Protein AF-A0A971R1K5-F1 (afdb_monomer_lite)

Foldseek 3Di:
DVPPKDKDKDKDADQFKDWAQDDKDWDPCPPCVPAQQKKKKAAQFPWWLVCLLVVHGSVVVQVVQVQWDDQDNGIMGIDGLQDARDDDDVNGHKIKGFDDQKMKIAHLVVLKMKIKGFLDGDDADPQPLCRQQFWIWIDTPSITITTGHQPDPVVQCVGPSRNPSDDPDVVSRIDIDGRGDMDMGIIMMDMDGHNDPSRVVVVNVVVSVVSNVVPDDD

Secondary structure (DSSP, 8-state):
--SSPEEEEEEEE-SS-EEESEEEEE---TTTTT-TT-EEEEEPPS-BHHHHHHTS-HHHHHHTTT-EEEETTEEEEEEESSS-PSSEETTEEEEEEE--SEEEEEETTTTEEEEEEESS-PPPPSSHHHHHTSSEEEEETTEEEEEEE---HHHHTTSTTTTTSS-S-GGGGSEEE-TT-EEEEEEEEEEEE-SSHHHHHHHHHHHHHHHHHH----

Radius of gyration: 17.7 Å; chains: 1; bounding box: 41×43×48 Å

Sequence (218 aa):
FTNGDIVSRNIFEFGTYADLMKLQVMATRPLTDIAEDTVHTLPVFRRLLWADQLNITPLEYWLERNAIMYTGNKPYIVFPAVDSMRPLWWGATYIFASQESWRANYSPSLKTGIAEINMWVPPITANYQEWMGGPTWVYESREFRDGLFEWMPGEIDAFESTKGAISSKWEDYVAHFVAGDVYVFSKVYSVYNADSIADSIEFVELKKAEIHSLVFGE

Structure (mmCIF, N/CA/C/O backbone):
data_AF-A0A971R1K5-F1
#
_entry.id   AF-A0A971R1K5-F1
#
loop_
_atom_site.group_PDB
_atom_site.id
_atom_site.type_symbol
_atom_site.label_atom_id
_atom_site.label_alt_id
_atom_site.label_comp_id
_atom_site.label_asym_id
_atom_site.label_entity_id
_atom_site.label_seq_id
_atom_site.pdbx_PDB_ins_code
_atom_site.Cartn_x
_atom_site.Cartn_y
_atom_site.Cartn_z
_atom_site.occupancy
_atom_site.B_iso_or_equiv
_atom_site.auth_seq_id
_atom_site.auth_comp_id
_atom_site.auth_asym_id
_atom_site.auth_atom_id
_atom_site.pdbx_PDB_model_num
ATOM 1 N N . PHE A 1 1 ? -8.322 -22.344 2.878 1.00 54.16 1 PHE A N 1
ATOM 2 C CA . PHE A 1 1 ? -8.790 -21.872 4.193 1.00 54.16 1 PHE A CA 1
ATOM 3 C C . PHE A 1 1 ? -10.273 -22.198 4.338 1.00 54.16 1 PHE A C 1
ATOM 5 O O . PHE A 1 1 ? -10.996 -22.068 3.361 1.00 54.16 1 PHE A O 1
ATOM 12 N N . THR A 1 2 ? -10.729 -22.681 5.498 1.00 59.75 2 THR A N 1
ATOM 13 C CA . THR A 1 2 ? -12.155 -22.992 5.775 1.00 59.75 2 THR A CA 1
ATOM 14 C C . THR A 1 2 ? -12.857 -21.887 6.575 1.00 59.75 2 THR A C 1
ATOM 16 O O . THR A 1 2 ? -13.957 -22.088 7.074 1.00 59.75 2 THR A O 1
ATOM 19 N N . ASN A 1 3 ? -12.208 -20.732 6.731 1.00 74.62 3 ASN A N 1
ATOM 20 C CA . ASN A 1 3 ? -12.599 -19.627 7.611 1.00 74.62 3 ASN A CA 1
ATOM 21 C C . ASN A 1 3 ? -13.230 -18.433 6.857 1.00 74.62 3 ASN A C 1
ATOM 23 O O . ASN A 1 3 ? -13.446 -17.391 7.462 1.00 74.62 3 ASN A O 1
ATOM 27 N N . GLY A 1 4 ? -13.508 -18.575 5.555 1.00 83.50 4 GLY A N 1
ATOM 28 C CA . GLY A 1 4 ? -14.051 -17.500 4.716 1.00 83.50 4 GLY A CA 1
ATOM 29 C C . GLY A 1 4 ? -13.005 -16.595 4.054 1.00 83.50 4 GLY A C 1
ATOM 30 O O . GLY A 1 4 ? -13.390 -15.734 3.267 1.00 83.50 4 GLY A O 1
ATOM 31 N N . ASP A 1 5 ? -11.708 -16.809 4.306 1.00 92.00 5 ASP A N 1
ATOM 32 C CA . ASP A 1 5 ? -10.632 -16.085 3.622 1.00 92.00 5 ASP A CA 1
ATOM 33 C C . ASP A 1 5 ? -10.574 -16.453 2.128 1.00 92.00 5 ASP A C 1
ATOM 35 O O . ASP A 1 5 ? -10.663 -17.625 1.741 1.00 92.00 5 ASP A O 1
ATOM 39 N N . ILE A 1 6 ? -10.375 -15.443 1.281 1.00 92.81 6 ILE A N 1
ATOM 40 C CA . ILE A 1 6 ? -10.266 -15.585 -0.173 1.00 92.81 6 ILE A CA 1
ATOM 41 C C . ILE A 1 6 ? -8.790 -15.527 -0.553 1.00 92.81 6 ILE A C 1
ATOM 43 O O . ILE A 1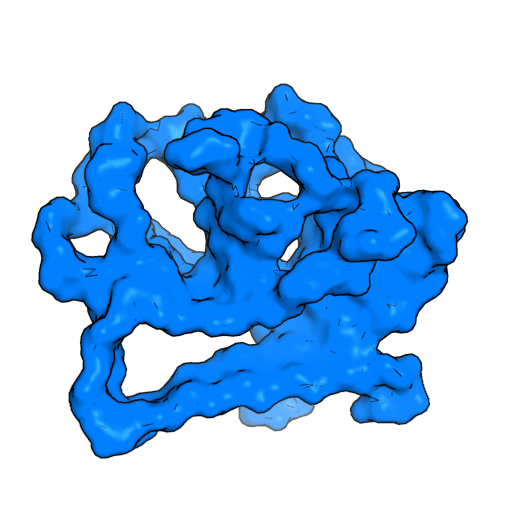 6 ? -8.124 -14.517 -0.346 1.00 92.81 6 ILE A O 1
ATOM 47 N N . VAL A 1 7 ? -8.279 -16.594 -1.163 1.00 92.31 7 VAL A N 1
ATOM 48 C CA . VAL A 1 7 ? -6.918 -16.612 -1.713 1.00 92.31 7 VAL A CA 1
ATOM 49 C C . VAL A 1 7 ? -6.982 -16.236 -3.182 1.00 92.31 7 VAL A C 1
ATOM 51 O O . VAL A 1 7 ? -7.630 -16.920 -3.972 1.00 92.31 7 VAL A O 1
ATOM 54 N N . SER A 1 8 ? -6.292 -15.165 -3.546 1.00 92.56 8 SER A N 1
ATOM 55 C CA . SER A 1 8 ? -6.143 -14.724 -4.925 1.00 92.56 8 SER A CA 1
ATOM 56 C C . SER A 1 8 ? -4.723 -14.988 -5.398 1.00 92.56 8 SER A C 1
ATOM 58 O O . SER A 1 8 ? -3.752 -14.584 -4.753 1.00 92.56 8 SER A O 1
ATOM 60 N N . ARG A 1 9 ? -4.613 -15.669 -6.539 1.00 94.12 9 ARG A N 1
ATOM 61 C CA . ARG A 1 9 ? -3.355 -15.903 -7.243 1.00 94.12 9 ARG A CA 1
ATOM 62 C C . ARG A 1 9 ? -3.541 -15.492 -8.697 1.00 94.12 9 ARG A C 1
ATOM 64 O O . ARG A 1 9 ? -4.145 -16.226 -9.473 1.00 94.12 9 ARG A O 1
ATOM 71 N N . ASN A 1 10 ? -3.031 -14.318 -9.046 1.00 93.62 10 ASN A N 1
ATOM 72 C CA . ASN A 1 10 ? -3.043 -13.810 -10.415 1.00 93.62 10 ASN A CA 1
ATOM 73 C C . ASN A 1 10 ? -1.702 -14.144 -11.056 1.00 93.62 10 ASN A C 1
ATOM 75 O O . ASN A 1 10 ? -0.661 -13.781 -10.511 1.00 93.62 10 ASN A O 1
ATOM 79 N N . ILE A 1 11 ? -1.734 -14.854 -12.180 1.00 95.62 11 ILE A N 1
ATOM 80 C CA . ILE A 1 11 ? -0.545 -15.334 -12.883 1.00 95.62 11 ILE A CA 1
ATOM 81 C C . ILE A 1 11 ? -0.523 -14.667 -14.252 1.00 95.62 11 ILE A C 1
ATOM 83 O O . ILE A 1 11 ? -1.478 -14.788 -15.018 1.00 95.62 11 ILE A O 1
ATOM 87 N N . PHE A 1 12 ? 0.563 -13.963 -14.537 1.00 95.31 12 PHE A N 1
ATOM 88 C CA . PHE A 1 12 ? 0.842 -13.364 -15.833 1.00 95.31 12 PHE A CA 1
ATOM 89 C C . PHE A 1 12 ? 1.960 -14.168 -16.485 1.00 95.31 12 PHE A C 1
ATOM 91 O O . PHE A 1 12 ? 3.079 -14.171 -15.980 1.00 95.31 12 PHE A O 1
ATOM 98 N N . GLU A 1 13 ? 1.640 -14.869 -17.571 1.00 96.94 13 GLU A N 1
ATOM 99 C CA . GLU A 1 13 ? 2.589 -15.680 -18.336 1.00 96.94 13 GLU A CA 1
ATOM 100 C C . GLU A 1 13 ? 2.899 -14.988 -19.664 1.00 96.94 13 GLU A C 1
ATOM 102 O O . GLU A 1 13 ? 1.991 -14.636 -20.425 1.00 96.94 13 GLU A O 1
ATOM 107 N N . PHE A 1 14 ? 4.183 -14.800 -19.953 1.00 96.94 14 PHE A N 1
ATOM 108 C CA . PHE A 1 14 ? 4.634 -14.106 -21.153 1.00 96.94 14 PHE A CA 1
ATOM 109 C C . PHE A 1 14 ? 5.023 -15.123 -22.226 1.00 96.94 14 PHE A C 1
ATOM 111 O O . PHE A 1 14 ? 6.024 -15.825 -22.120 1.00 96.94 14 PHE A O 1
ATOM 118 N N . GLY A 1 15 ? 4.211 -15.224 -23.283 1.00 96.12 15 GLY A N 1
ATOM 119 C CA . GLY A 1 15 ? 4.470 -16.137 -24.407 1.00 96.12 15 GLY A CA 1
ATOM 120 C C . GLY A 1 15 ? 5.501 -15.614 -25.415 1.00 96.12 15 GLY A C 1
ATOM 121 O O . GLY A 1 15 ? 6.035 -16.380 -26.215 1.00 96.12 15 GLY A O 1
ATOM 122 N N . THR A 1 16 ? 5.782 -14.312 -25.385 1.00 95.25 16 THR A N 1
ATOM 123 C CA . THR A 1 16 ? 6.735 -13.613 -26.257 1.00 95.25 16 THR A CA 1
ATOM 124 C C . THR A 1 16 ? 7.385 -12.461 -25.496 1.00 95.25 16 THR A C 1
ATOM 126 O O . THR A 1 16 ? 7.017 -12.183 -24.359 1.00 95.25 16 THR A O 1
ATOM 129 N N . TYR A 1 17 ? 8.311 -11.759 -26.152 1.00 95.56 17 TYR A N 1
ATOM 130 C CA . TYR A 1 17 ? 8.854 -10.503 -25.646 1.00 95.56 17 TYR A CA 1
ATOM 131 C C . TYR A 1 17 ? 7.750 -9.460 -25.410 1.00 95.56 17 TYR A C 1
ATOM 133 O O . TYR A 1 17 ? 6.889 -9.278 -26.280 1.00 95.56 17 TYR A O 1
ATOM 141 N N . ALA A 1 18 ? 7.794 -8.778 -24.267 1.00 93.31 18 ALA A N 1
ATOM 142 C CA . ALA A 1 18 ? 6.924 -7.657 -23.938 1.00 93.31 18 ALA A CA 1
ATOM 143 C C . ALA A 1 18 ? 7.652 -6.641 -23.049 1.00 93.31 18 ALA A C 1
ATOM 145 O O . ALA A 1 18 ? 8.242 -7.014 -22.039 1.00 93.31 18 ALA A O 1
ATOM 146 N N . ASP A 1 19 ? 7.516 -5.360 -23.392 1.00 91.94 19 ASP A N 1
ATOM 147 C CA . ASP A 1 19 ? 7.947 -4.243 -22.552 1.00 91.94 19 ASP A CA 1
ATOM 148 C C . ASP A 1 19 ? 6.724 -3.571 -21.944 1.00 91.94 19 ASP A C 1
ATOM 150 O O . ASP A 1 19 ? 5.824 -3.125 -22.666 1.00 91.94 19 ASP A O 1
ATOM 154 N N . LEU A 1 20 ? 6.676 -3.503 -20.615 1.00 90.50 20 LEU A N 1
ATOM 155 C CA . LEU A 1 20 ? 5.555 -2.922 -19.885 1.00 90.50 20 LEU A CA 1
ATOM 156 C C . LEU A 1 20 ? 6.023 -1.785 -18.979 1.00 90.50 20 LEU A C 1
ATOM 158 O O . LEU A 1 20 ? 6.889 -1.958 -18.129 1.00 90.50 20 LEU A O 1
ATOM 162 N N . MET A 1 21 ? 5.358 -0.634 -19.089 1.00 87.88 21 MET A N 1
ATOM 163 C CA . MET A 1 21 ? 5.507 0.464 -18.121 1.00 87.88 21 MET A CA 1
ATOM 164 C C . MET A 1 21 ? 4.790 0.169 -16.797 1.00 87.88 21 MET A C 1
ATOM 166 O O . MET A 1 21 ? 5.093 0.770 -15.766 1.00 87.88 21 MET A O 1
ATOM 170 N N . LYS A 1 22 ? 3.759 -0.685 -16.843 1.00 90.19 22 LYS A N 1
ATOM 171 C CA . LYS A 1 22 ? 2.924 -1.043 -15.696 1.00 90.19 22 LYS A CA 1
ATOM 172 C C . LYS A 1 22 ? 2.479 -2.494 -15.812 1.00 90.19 22 LYS A C 1
ATOM 174 O O . LYS A 1 22 ? 1.886 -2.880 -16.818 1.00 90.19 22 LYS A O 1
ATOM 179 N N . LEU A 1 23 ? 2.691 -3.255 -14.748 1.00 93.38 23 LEU A N 1
ATOM 180 C CA . LEU A 1 23 ? 2.076 -4.560 -14.538 1.00 93.38 23 LEU A CA 1
ATOM 181 C C . LEU A 1 23 ? 1.559 -4.581 -13.107 1.00 93.38 23 LEU A C 1
ATOM 183 O O . LEU A 1 23 ? 2.354 -4.666 -12.174 1.00 93.38 23 LEU A O 1
ATOM 187 N N . GLN A 1 24 ? 0.245 -4.434 -12.933 1.00 92.69 24 GLN A N 1
ATOM 188 C CA . GLN A 1 24 ? -0.346 -4.237 -11.614 1.00 92.69 24 GLN A CA 1
ATOM 189 C C . GLN A 1 24 ? -1.663 -4.988 -11.437 1.00 92.69 24 GLN A C 1
ATOM 191 O O . GLN A 1 24 ? -2.424 -5.163 -12.388 1.00 92.69 24 GLN A O 1
ATOM 196 N N . VAL A 1 25 ? -1.958 -5.353 -10.192 1.00 92.12 25 VAL A N 1
ATOM 197 C CA . VAL A 1 25 ? -3.277 -5.820 -9.746 1.00 92.12 25 VAL A CA 1
ATOM 198 C C . VAL A 1 25 ? -3.826 -4.886 -8.675 1.00 92.12 25 VAL A C 1
ATOM 200 O O . VAL A 1 25 ? -3.067 -4.220 -7.973 1.00 92.12 25 VAL A O 1
ATOM 203 N N . MET A 1 26 ? -5.147 -4.820 -8.543 1.00 90.12 26 MET A N 1
ATOM 204 C CA . MET A 1 26 ? -5.801 -4.013 -7.514 1.00 90.12 26 MET A CA 1
ATOM 205 C C . MET A 1 26 ? -7.150 -4.613 -7.126 1.00 90.12 26 MET A C 1
ATOM 207 O O . MET A 1 26 ? -7.818 -5.235 -7.954 1.00 90.12 26 MET A O 1
ATOM 211 N N . ALA A 1 27 ? -7.552 -4.393 -5.876 1.00 87.06 27 ALA A N 1
ATOM 212 C CA . ALA A 1 27 ? -8.938 -4.531 -5.455 1.00 87.06 27 ALA A CA 1
ATOM 213 C C . ALA A 1 27 ? -9.594 -3.148 -5.525 1.00 87.06 27 ALA A C 1
ATOM 215 O O . ALA A 1 27 ? -9.247 -2.238 -4.775 1.00 87.06 27 ALA A O 1
ATOM 216 N N . THR A 1 28 ? -10.513 -2.989 -6.470 1.00 84.19 28 THR A N 1
ATOM 217 C CA . THR A 1 28 ? -11.208 -1.726 -6.731 1.00 84.19 28 THR A CA 1
ATOM 218 C C . THR A 1 28 ? -12.292 -1.504 -5.687 1.00 84.19 28 THR A C 1
ATOM 220 O O . THR A 1 28 ? -13.114 -2.389 -5.458 1.00 84.19 28 THR A O 1
ATOM 223 N N . ARG A 1 29 ? -12.274 -0.325 -5.057 1.00 81.31 29 ARG A N 1
ATOM 224 C CA . ARG A 1 29 ? -13.266 0.160 -4.075 1.00 81.31 29 ARG A CA 1
ATOM 225 C C . ARG A 1 29 ? -13.843 -0.912 -3.136 1.00 81.31 29 ARG A C 1
ATOM 227 O O . ARG A 1 29 ? -15.061 -1.076 -3.095 1.00 81.31 29 ARG A O 1
ATOM 234 N N . PRO A 1 30 ? -13.011 -1.614 -2.338 1.00 82.19 30 PRO A N 1
ATOM 235 C CA . PRO A 1 30 ? -13.473 -2.739 -1.521 1.00 82.19 30 PRO A CA 1
ATOM 236 C C . PRO A 1 30 ? -14.677 -2.387 -0.631 1.00 82.19 30 PRO A C 1
ATOM 238 O O . PRO A 1 30 ? -15.554 -3.218 -0.416 1.00 82.19 30 PRO A O 1
ATOM 241 N N . LEU A 1 31 ? -14.725 -1.145 -0.131 1.00 90.12 31 LEU A N 1
ATOM 242 C CA . LEU A 1 31 ? -15.788 -0.670 0.759 1.00 90.12 31 LEU A CA 1
ATOM 243 C C . LEU A 1 31 ? -16.289 0.751 0.438 1.00 90.12 31 LEU A C 1
ATOM 245 O O . LEU A 1 31 ? -17.375 1.146 0.862 1.00 90.12 31 LEU A O 1
ATOM 249 N N . THR A 1 32 ? -15.527 1.520 -0.341 1.00 88.19 32 THR A N 1
ATOM 250 C CA . THR A 1 32 ? -15.775 2.953 -0.559 1.00 88.19 32 THR A CA 1
ATOM 251 C C . THR A 1 32 ? -17.010 3.260 -1.406 1.00 88.19 32 THR A C 1
ATOM 253 O O . THR A 1 32 ? -17.510 4.377 -1.325 1.00 88.19 32 THR A O 1
ATOM 256 N N . ASP A 1 33 ? -17.539 2.300 -2.174 1.00 87.56 33 ASP A N 1
ATOM 257 C CA . ASP A 1 33 ? -18.786 2.484 -2.938 1.00 87.56 33 ASP A CA 1
ATOM 258 C C . ASP A 1 33 ? -20.052 2.425 -2.059 1.00 87.56 33 ASP A C 1
ATOM 260 O O . ASP A 1 33 ? -21.114 2.880 -2.485 1.00 87.56 33 ASP A O 1
ATOM 264 N N . ILE A 1 34 ? -19.965 1.866 -0.845 1.00 90.44 34 ILE A N 1
ATOM 265 C CA . ILE A 1 34 ? -21.118 1.695 0.060 1.00 90.44 34 ILE A CA 1
ATOM 266 C C . ILE A 1 34 ? -20.960 2.415 1.404 1.00 90.44 34 ILE A C 1
ATOM 268 O O . ILE A 1 34 ? -21.945 2.570 2.124 1.00 90.44 34 ILE A O 1
ATOM 272 N N . ALA A 1 35 ? -19.745 2.846 1.748 1.00 93.31 35 ALA A N 1
ATOM 273 C CA . ALA A 1 35 ? -19.440 3.512 3.007 1.00 93.31 35 ALA A CA 1
ATOM 274 C C . ALA A 1 35 ? -18.406 4.627 2.804 1.00 93.31 35 ALA A C 1
ATOM 276 O O . ALA A 1 35 ? -17.204 4.378 2.685 1.00 93.31 35 ALA A O 1
ATOM 277 N N . GLU A 1 36 ? -18.873 5.876 2.791 1.00 92.44 36 GLU A N 1
ATOM 278 C CA . GLU A 1 36 ? -18.016 7.056 2.607 1.00 92.44 36 GLU A CA 1
ATOM 279 C C . GLU A 1 36 ? -17.087 7.317 3.802 1.00 92.44 36 GLU A C 1
ATOM 281 O O . GLU A 1 36 ? -16.047 7.949 3.648 1.00 92.44 36 GLU A O 1
ATOM 286 N N . ASP A 1 37 ? -17.410 6.787 4.985 1.00 94.88 37 ASP A N 1
ATOM 287 C CA . ASP A 1 37 ? -16.574 6.877 6.188 1.00 94.88 37 ASP A CA 1
ATOM 288 C C . ASP A 1 37 ? -15.417 5.862 6.208 1.00 94.88 37 ASP A C 1
ATOM 290 O O . ASP A 1 37 ? -14.710 5.741 7.212 1.00 94.88 37 ASP A O 1
ATOM 294 N N . THR A 1 38 ? -15.220 5.124 5.112 1.00 95.50 38 THR A N 1
ATOM 295 C CA . THR A 1 38 ? -14.135 4.152 4.982 1.00 95.50 38 THR A CA 1
ATOM 296 C C . THR A 1 38 ? -12.775 4.835 5.119 1.00 95.50 38 THR A C 1
ATOM 298 O O . THR A 1 38 ? -12.482 5.834 4.458 1.00 95.50 38 THR A O 1
ATOM 301 N N . VAL A 1 39 ? -11.901 4.235 5.922 1.00 95.38 39 VAL A N 1
ATOM 302 C CA . VAL A 1 39 ? -10.487 4.602 6.040 1.00 95.38 39 VAL A CA 1
ATOM 303 C C . VAL A 1 39 ? -9.595 3.504 5.472 1.00 95.38 39 VAL A C 1
ATOM 305 O O . VAL A 1 39 ? -9.903 2.315 5.593 1.00 95.38 39 VAL A O 1
ATOM 308 N N . HIS A 1 40 ? -8.469 3.902 4.882 1.00 95.25 40 HIS A N 1
ATOM 309 C CA . HIS A 1 40 ? -7.337 3.007 4.655 1.00 95.25 40 HIS A CA 1
ATOM 310 C C . HIS A 1 40 ? -6.580 2.840 5.968 1.00 95.25 40 HIS A C 1
ATOM 312 O O . HIS A 1 40 ? -6.254 3.834 6.618 1.00 95.25 40 HIS A O 1
ATOM 318 N N . THR A 1 41 ? -6.271 1.600 6.338 1.00 96.81 41 THR A N 1
ATOM 319 C CA . THR A 1 41 ? -5.359 1.273 7.439 1.00 96.81 41 THR A CA 1
ATOM 320 C C . THR A 1 41 ? -4.229 0.392 6.920 1.00 96.81 41 THR A C 1
ATOM 322 O O . THR A 1 41 ? -4.462 -0.543 6.156 1.00 96.81 41 THR A O 1
ATOM 325 N N . LEU A 1 42 ? -2.984 0.706 7.276 1.00 97.38 42 LEU A N 1
ATOM 326 C CA . LEU A 1 42 ? -1.812 -0.088 6.883 1.00 97.38 42 LEU A CA 1
ATOM 327 C C . LEU A 1 42 ? -0.599 0.207 7.784 1.00 97.38 42 LEU A C 1
ATOM 329 O O . LEU A 1 42 ? -0.566 1.242 8.457 1.00 97.38 42 LEU A O 1
ATOM 333 N N . PRO A 1 43 ? 0.419 -0.671 7.815 1.00 98.00 43 PRO A N 1
ATOM 334 C CA . PRO A 1 43 ? 1.687 -0.389 8.480 1.00 98.00 43 PRO A CA 1
ATOM 335 C C . PRO A 1 43 ? 2.371 0.852 7.905 1.00 98.00 43 PRO A C 1
ATOM 337 O O . PRO A 1 43 ? 2.218 1.165 6.727 1.00 98.00 43 PRO A O 1
ATOM 340 N N . VAL A 1 44 ? 3.188 1.529 8.715 1.00 97.88 44 VAL A N 1
ATOM 341 C CA . VAL A 1 44 ? 4.083 2.570 8.192 1.00 97.88 44 VAL A CA 1
ATOM 342 C C . VAL A 1 44 ? 5.027 1.955 7.161 1.00 97.88 44 VAL A C 1
ATOM 344 O O . VAL A 1 44 ? 5.663 0.935 7.429 1.00 97.88 44 VAL A O 1
ATOM 347 N N . PHE A 1 45 ? 5.117 2.586 5.990 1.00 97.62 45 PHE A N 1
ATOM 348 C CA . PHE A 1 45 ? 5.988 2.128 4.915 1.00 97.62 45 PHE A CA 1
ATOM 349 C C . PHE A 1 45 ? 7.443 2.056 5.361 1.00 97.62 45 PHE A C 1
ATOM 351 O O . PHE A 1 45 ? 7.959 2.978 5.995 1.00 97.62 45 PHE A O 1
ATOM 358 N N . ARG A 1 46 ? 8.128 0.993 4.953 1.00 97.00 46 ARG A N 1
ATOM 359 C CA . ARG A 1 46 ? 9.581 0.881 5.093 1.00 97.00 46 ARG A CA 1
ATOM 360 C C . ARG A 1 46 ? 10.311 1.862 4.167 1.00 97.00 46 ARG A C 1
ATOM 362 O O . ARG A 1 46 ? 11.390 2.320 4.525 1.00 97.00 46 ARG A O 1
ATOM 369 N N . ARG A 1 47 ? 9.728 2.212 3.012 1.00 95.50 47 ARG A N 1
ATOM 370 C CA . ARG A 1 47 ? 10.231 3.245 2.093 1.00 95.50 47 ARG A CA 1
ATOM 371 C C . ARG A 1 47 ? 9.091 3.944 1.353 1.00 95.50 47 ARG A C 1
ATOM 373 O O . ARG A 1 47 ? 8.139 3.296 0.923 1.00 95.50 47 ARG A O 1
ATOM 380 N N . LEU A 1 48 ? 9.189 5.262 1.198 1.00 94.38 48 LEU A N 1
ATOM 381 C CA . LEU A 1 48 ? 8.160 6.108 0.591 1.00 94.38 48 LEU A CA 1
ATOM 382 C C . LEU A 1 48 ? 8.830 7.186 -0.265 1.00 94.38 48 LEU A C 1
ATOM 384 O O . LEU A 1 48 ? 9.615 7.966 0.264 1.00 94.38 48 LEU A O 1
ATOM 388 N N . LEU A 1 49 ? 8.464 7.279 -1.547 1.00 91.44 49 LEU A N 1
ATOM 389 C CA . LEU A 1 49 ? 9.046 8.237 -2.499 1.00 91.44 49 LEU A CA 1
ATOM 390 C C . LEU A 1 49 ? 8.973 9.672 -1.974 1.00 91.44 49 LEU A C 1
ATOM 392 O O . LEU A 1 49 ? 9.971 10.381 -1.964 1.00 91.44 49 LEU A O 1
ATOM 396 N N . TRP A 1 50 ? 7.809 10.082 -1.473 1.00 90.44 50 TRP A N 1
ATOM 397 C CA . TRP A 1 50 ? 7.644 11.425 -0.929 1.00 90.44 50 TRP A CA 1
ATOM 398 C C . TRP A 1 50 ? 8.521 11.707 0.292 1.00 90.44 50 TRP A C 1
ATOM 400 O O . TRP A 1 50 ? 8.953 12.840 0.480 1.00 90.44 50 TRP A O 1
ATOM 410 N N . ALA A 1 51 ? 8.766 10.703 1.134 1.00 93.06 51 ALA A N 1
ATOM 411 C CA . ALA A 1 51 ? 9.647 10.858 2.284 1.00 93.06 51 ALA A CA 1
ATOM 412 C C . ALA A 1 51 ? 11.103 11.006 1.817 1.00 93.06 51 ALA A C 1
ATOM 414 O O . ALA A 1 51 ? 11.785 11.926 2.263 1.00 93.06 51 ALA A O 1
ATOM 415 N N . ASP A 1 52 ? 11.526 10.201 0.834 1.00 92.56 52 ASP A N 1
ATOM 416 C CA . ASP A 1 52 ? 12.842 10.317 0.194 1.00 92.56 52 ASP A CA 1
ATOM 417 C C . ASP A 1 52 ? 13.018 11.705 -0.470 1.00 92.56 52 ASP A C 1
ATOM 419 O O . ASP A 1 52 ? 14.032 12.370 -0.259 1.00 92.56 52 ASP A O 1
ATOM 423 N N . GLN A 1 53 ? 12.010 12.204 -1.198 1.00 90.94 53 GLN A N 1
ATOM 424 C CA . GLN A 1 53 ? 11.998 13.534 -1.842 1.00 90.94 53 GLN A CA 1
ATOM 425 C C . GLN A 1 53 ? 12.046 14.703 -0.849 1.00 90.94 53 GLN A C 1
ATOM 427 O O . GLN A 1 53 ? 12.586 15.766 -1.151 1.00 90.94 53 GLN A O 1
ATOM 432 N N . LEU A 1 54 ? 11.473 14.525 0.339 1.00 91.69 54 LEU A N 1
ATOM 433 C CA . LEU A 1 54 ? 11.506 15.523 1.409 1.00 91.69 54 LEU A CA 1
ATOM 434 C C . LEU A 1 54 ? 12.685 15.317 2.370 1.00 91.69 54 LEU A C 1
ATOM 436 O O . LEU A 1 54 ? 12.883 16.137 3.264 1.00 91.69 54 LEU A O 1
ATOM 440 N N . ASN A 1 55 ? 13.483 14.262 2.169 1.00 93.81 55 ASN A N 1
ATOM 441 C CA . ASN A 1 55 ? 14.597 13.862 3.026 1.00 93.81 55 ASN A CA 1
ATOM 442 C C . ASN A 1 55 ? 14.190 13.679 4.505 1.00 93.81 55 ASN A C 1
ATOM 444 O O . ASN A 1 55 ? 14.878 14.139 5.418 1.00 93.81 55 ASN A O 1
ATOM 448 N N . ILE A 1 56 ? 13.055 13.014 4.726 1.00 96.12 56 ILE A N 1
ATOM 449 C CA . ILE A 1 56 ? 12.500 12.655 6.041 1.00 96.12 56 ILE A CA 1
ATOM 450 C C . ILE A 1 56 ? 12.154 11.164 6.073 1.00 96.12 56 ILE A C 1
ATOM 452 O O . ILE A 1 56 ? 12.179 10.476 5.053 1.00 96.12 56 ILE A O 1
ATOM 456 N N . THR A 1 57 ? 11.799 10.634 7.238 1.00 97.38 57 THR A N 1
ATOM 457 C CA . THR A 1 57 ? 11.315 9.254 7.357 1.00 97.38 57 THR A CA 1
ATOM 458 C C . THR A 1 57 ? 9.849 9.122 6.917 1.00 97.38 57 THR A C 1
ATOM 460 O O . THR A 1 57 ? 9.066 10.070 7.043 1.00 97.38 57 THR A O 1
ATOM 463 N N . PRO A 1 58 ? 9.406 7.928 6.473 1.00 97.00 58 PRO A N 1
ATOM 464 C CA . PRO A 1 58 ? 7.988 7.678 6.211 1.00 97.00 58 PRO A CA 1
ATOM 465 C C . PRO A 1 58 ? 7.087 7.960 7.423 1.00 97.00 58 PRO A C 1
ATOM 467 O O . PRO A 1 58 ? 5.968 8.438 7.254 1.00 97.00 58 PRO A O 1
ATOM 470 N N . LEU A 1 59 ? 7.563 7.710 8.648 1.00 97.69 59 LEU A N 1
ATOM 471 C CA . LEU A 1 59 ? 6.810 8.028 9.863 1.00 97.69 59 LEU A CA 1
ATOM 472 C C . LEU A 1 59 ? 6.596 9.540 10.015 1.00 97.69 59 LEU A C 1
ATOM 474 O O . LEU A 1 59 ? 5.465 9.967 10.233 1.00 97.69 59 LEU A O 1
ATOM 478 N N . GLU A 1 60 ? 7.653 10.344 9.872 1.00 97.44 60 GLU A N 1
ATOM 479 C CA . GLU A 1 60 ? 7.565 11.812 9.933 1.00 97.44 60 GLU A CA 1
ATOM 480 C C . GLU A 1 60 ? 6.604 12.352 8.869 1.00 97.44 60 GLU A C 1
ATOM 482 O O . GLU A 1 60 ? 5.715 13.140 9.191 1.00 97.44 60 GLU A O 1
ATOM 487 N N . TYR A 1 61 ? 6.689 11.837 7.637 1.00 95.31 61 TYR A N 1
ATOM 488 C CA . TYR A 1 61 ? 5.792 12.219 6.545 1.00 95.31 61 TYR A CA 1
ATOM 489 C C . TYR A 1 61 ? 4.307 12.060 6.908 1.00 95.31 61 TYR A C 1
ATOM 491 O O . TYR A 1 61 ? 3.486 12.943 6.639 1.00 95.31 61 TYR A O 1
ATOM 499 N N . TRP A 1 62 ? 3.938 10.928 7.510 1.00 95.06 62 TRP A N 1
ATOM 500 C CA . TRP A 1 62 ? 2.547 10.647 7.872 1.00 95.06 62 TRP A CA 1
ATOM 501 C C . TRP A 1 62 ? 2.119 11.321 9.184 1.00 95.06 62 TRP A C 1
ATOM 503 O O . TRP A 1 62 ? 0.940 11.658 9.331 1.00 95.06 62 TRP A O 1
ATOM 513 N N . LEU A 1 63 ? 3.052 11.588 10.105 1.00 95.44 63 LEU A N 1
ATOM 514 C CA . LEU A 1 63 ? 2.799 12.389 11.309 1.00 95.44 63 LEU A CA 1
ATOM 515 C C . LEU A 1 63 ? 2.416 13.829 10.957 1.00 95.44 63 LEU A C 1
ATOM 517 O O . LEU A 1 63 ? 1.415 14.330 11.466 1.00 95.44 63 LEU A O 1
ATOM 521 N N . GLU A 1 64 ? 3.142 14.471 10.038 1.00 94.00 64 GLU A N 1
ATOM 522 C CA . GLU A 1 64 ? 2.831 15.831 9.560 1.00 94.00 64 GLU A CA 1
ATOM 523 C C . GLU A 1 64 ? 1.427 15.948 8.947 1.00 94.00 64 GLU A C 1
ATOM 525 O O . GLU A 1 64 ? 0.836 17.026 8.905 1.00 94.00 64 GLU A O 1
ATOM 530 N N . ARG A 1 65 ? 0.878 14.823 8.482 1.00 92.00 65 ARG A N 1
ATOM 531 C CA . ARG A 1 65 ? -0.448 14.718 7.862 1.00 92.00 65 ARG A CA 1
ATOM 532 C C . ARG A 1 65 ? -1.543 14.293 8.832 1.00 92.00 65 ARG A C 1
ATOM 534 O O . ARG A 1 65 ? -2.670 14.082 8.393 1.00 92.00 65 ARG A O 1
ATOM 541 N N . ASN A 1 66 ? -1.228 14.169 10.123 1.00 93.56 66 ASN A N 1
ATOM 542 C CA . ASN A 1 66 ? -2.150 13.694 11.153 1.00 93.56 66 ASN A CA 1
ATOM 543 C C . ASN A 1 66 ? -2.816 12.354 10.779 1.00 93.56 66 ASN A C 1
ATOM 545 O O . ASN A 1 66 ? -4.010 12.150 10.984 1.00 93.56 66 ASN A O 1
ATOM 549 N N . ALA A 1 67 ? -2.033 11.460 10.180 1.00 95.31 67 ALA A N 1
ATOM 550 C CA . ALA A 1 67 ? -2.505 10.202 9.612 1.00 95.31 67 ALA A CA 1
ATOM 551 C C . ALA A 1 67 ? -1.826 8.993 10.266 1.00 95.31 67 ALA A C 1
ATOM 553 O O . ALA A 1 67 ? -1.749 7.922 9.672 1.00 95.31 67 ALA A O 1
ATOM 554 N N . ILE A 1 68 ? -1.309 9.163 11.486 1.00 97.44 68 ILE A N 1
ATOM 555 C CA . ILE A 1 68 ? -0.755 8.081 12.297 1.00 97.44 68 ILE A CA 1
ATOM 556 C C . ILE A 1 68 ? -1.678 7.809 13.478 1.00 97.44 68 ILE A C 1
ATOM 558 O O . ILE A 1 68 ? -2.005 8.708 14.251 1.00 97.44 68 ILE A O 1
ATOM 562 N N . MET A 1 69 ? -2.038 6.541 13.646 1.00 97.81 69 MET A N 1
ATOM 563 C CA . MET A 1 69 ? -2.675 6.012 14.844 1.00 97.81 69 MET A CA 1
ATOM 564 C C . MET A 1 69 ? -1.745 4.986 15.488 1.00 97.81 69 MET A C 1
ATOM 566 O O . MET A 1 69 ? -1.176 4.134 14.808 1.00 97.81 69 MET A O 1
ATOM 570 N N . TYR A 1 70 ? -1.605 5.049 16.809 1.00 97.00 70 TYR A N 1
ATOM 571 C CA . TYR A 1 70 ? -0.869 4.043 17.568 1.00 97.00 70 TYR A CA 1
ATOM 572 C C . TYR A 1 70 ? -1.829 2.979 18.095 1.00 97.00 70 TYR A C 1
ATOM 574 O O . TYR A 1 70 ? -2.825 3.311 18.737 1.00 97.00 70 TYR A O 1
ATOM 582 N N . THR A 1 71 ? -1.504 1.704 17.876 1.00 93.94 71 THR A N 1
ATOM 583 C CA . THR A 1 71 ? -2.114 0.587 18.611 1.00 93.94 71 THR A CA 1
ATOM 584 C C . THR A 1 71 ? -1.026 -0.066 19.466 1.00 93.94 71 THR A C 1
ATOM 586 O O . THR A 1 71 ? -0.015 -0.582 18.976 1.00 93.94 71 THR A O 1
ATOM 589 N N . GLY A 1 72 ? -1.155 0.083 20.788 1.00 89.56 72 GLY A N 1
ATOM 590 C CA . GLY A 1 72 ? -0.038 -0.130 21.710 1.00 89.56 72 GLY A CA 1
ATOM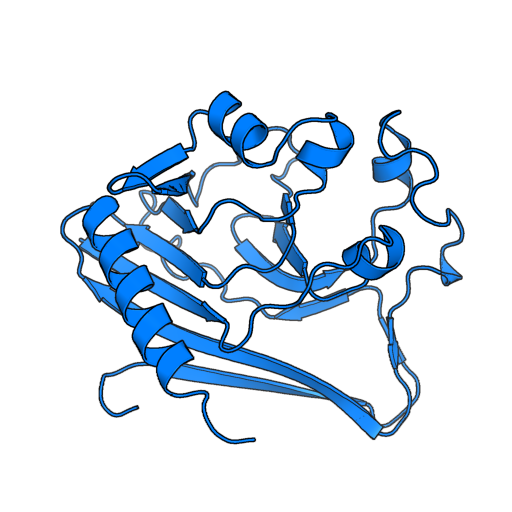 591 C C . GLY A 1 72 ? 1.133 0.811 21.394 1.00 89.56 72 GLY A C 1
ATOM 592 O O . GLY A 1 72 ? 0.954 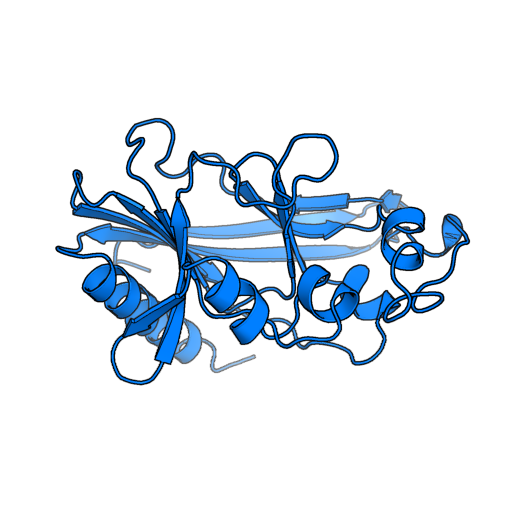2.021 21.306 1.00 89.56 72 GLY A O 1
ATOM 593 N N . ASN A 1 73 ? 2.328 0.250 21.182 1.00 90.88 73 ASN A N 1
ATOM 594 C CA . ASN A 1 73 ? 3.547 1.009 20.859 1.00 90.88 73 ASN A CA 1
ATOM 595 C C . ASN A 1 73 ? 3.895 1.011 19.358 1.00 90.88 73 ASN A C 1
ATOM 597 O O . ASN A 1 73 ? 5.006 1.395 18.991 1.00 90.88 73 ASN A O 1
ATOM 601 N N . LYS A 1 74 ? 2.994 0.545 18.484 1.00 97.06 74 LYS A N 1
ATOM 602 C CA . LYS A 1 74 ? 3.246 0.444 17.039 1.00 97.06 74 LYS A CA 1
ATOM 603 C C . LYS A 1 74 ? 2.442 1.501 16.267 1.00 97.06 74 LYS A C 1
ATOM 605 O O . LYS A 1 74 ? 1.235 1.591 16.494 1.00 97.06 74 LYS A O 1
ATOM 610 N N . PRO A 1 75 ? 3.076 2.284 15.372 1.00 98.19 75 PRO A N 1
ATOM 611 C CA . PRO A 1 75 ? 2.375 3.240 14.524 1.00 98.19 75 PRO A CA 1
ATOM 612 C C . PRO A 1 75 ? 1.779 2.559 13.286 1.00 98.19 75 PRO A C 1
ATOM 614 O O . PRO A 1 75 ? 2.420 1.715 12.656 1.00 98.19 75 PRO A O 1
ATOM 617 N N . TYR A 1 76 ? 0.583 2.992 12.903 1.00 98.56 76 TYR A N 1
ATOM 618 C CA . TYR A 1 76 ? -0.100 2.605 11.673 1.00 98.56 76 TYR A CA 1
ATOM 619 C C . TYR A 1 76 ? -0.585 3.850 10.950 1.00 98.56 76 TYR A C 1
ATOM 621 O O . TYR A 1 76 ? -0.998 4.826 11.577 1.00 98.56 76 TYR A O 1
ATOM 629 N N . ILE A 1 77 ? -0.538 3.801 9.626 1.00 97.69 77 ILE A N 1
ATOM 630 C CA . ILE A 1 77 ? -1.095 4.836 8.771 1.00 97.69 77 ILE A CA 1
ATOM 631 C C . ILE A 1 77 ? -2.611 4.639 8.723 1.00 97.69 77 ILE A C 1
ATOM 633 O O . ILE A 1 77 ? -3.087 3.541 8.428 1.00 97.69 77 ILE A O 1
ATOM 637 N N . VAL A 1 78 ? -3.356 5.706 9.006 1.00 96.69 78 VAL A N 1
ATOM 638 C CA . VAL A 1 78 ? -4.818 5.762 8.935 1.00 96.69 78 VAL A CA 1
ATOM 639 C C . VAL A 1 78 ? -5.224 7.060 8.249 1.00 96.69 78 VAL A C 1
ATOM 641 O O . VAL A 1 78 ? -4.952 8.144 8.762 1.00 96.69 78 VAL A O 1
ATOM 644 N N . PHE A 1 79 ? -5.882 6.965 7.096 1.00 93.94 79 PHE A N 1
ATOM 645 C CA . PHE A 1 79 ? -6.392 8.135 6.375 1.00 93.94 79 PHE A CA 1
ATOM 646 C C . PHE A 1 79 ? -7.697 7.817 5.633 1.00 93.94 79 PHE A C 1
ATOM 648 O O . PHE A 1 79 ? -7.954 6.649 5.332 1.00 93.94 79 PHE A O 1
ATOM 655 N N . PRO A 1 80 ? -8.539 8.823 5.333 1.00 92.19 80 PRO A N 1
ATOM 656 C CA . PRO A 1 80 ? -9.796 8.598 4.624 1.00 92.19 80 PRO A CA 1
ATOM 657 C C . PRO A 1 80 ? -9.577 7.969 3.245 1.00 92.19 80 PRO A C 1
ATOM 659 O O . PRO A 1 80 ? -8.698 8.386 2.494 1.00 92.19 80 PRO A O 1
ATOM 662 N N . ALA A 1 81 ? -10.405 6.990 2.885 1.00 90.19 81 ALA A N 1
ATOM 663 C CA . ALA A 1 81 ? -10.312 6.309 1.596 1.00 90.19 81 ALA A CA 1
ATOM 664 C C . ALA A 1 81 ? -11.006 7.065 0.454 1.00 90.19 81 ALA A C 1
ATOM 666 O O . ALA A 1 81 ? -10.715 6.823 -0.716 1.00 90.19 81 ALA A O 1
ATOM 667 N N . VAL A 1 82 ? -11.911 7.993 0.775 1.00 86.06 82 VAL A N 1
ATOM 668 C CA . VAL A 1 82 ? -12.646 8.798 -0.214 1.00 86.06 82 VAL A CA 1
ATOM 669 C C . VAL A 1 82 ? -12.036 10.182 -0.451 1.00 86.06 82 VAL A C 1
ATOM 671 O O . VAL A 1 82 ? -12.221 10.753 -1.533 1.00 86.06 82 VAL A O 1
ATOM 674 N N . ASP A 1 83 ? -11.255 10.690 0.504 1.00 81.88 83 ASP A N 1
ATOM 675 C CA . ASP A 1 83 ? -10.612 11.997 0.400 1.00 81.88 83 ASP A CA 1
ATOM 676 C C . ASP A 1 83 ? -9.180 11.893 -0.108 1.00 81.88 83 ASP A C 1
ATOM 678 O O . ASP A 1 83 ? -8.443 10.939 0.143 1.00 81.88 83 ASP A O 1
ATOM 682 N N . SER A 1 84 ? -8.772 12.917 -0.851 1.00 76.00 84 SER A N 1
ATOM 683 C CA . SER A 1 84 ? -7.412 13.000 -1.360 1.00 76.00 84 SER A CA 1
ATOM 684 C C . SER A 1 84 ? -6.472 13.559 -0.290 1.00 76.00 84 SER A C 1
ATOM 686 O O . SER A 1 84 ? -6.575 14.726 0.093 1.00 76.00 84 SER A O 1
ATOM 688 N N . MET A 1 85 ? -5.510 12.748 0.150 1.00 77.50 85 MET A N 1
ATOM 689 C CA . MET A 1 85 ? -4.371 13.215 0.938 1.00 77.50 85 MET A CA 1
ATOM 690 C C . MET A 1 85 ? -3.447 14.086 0.080 1.00 77.50 85 MET A C 1
ATOM 692 O O . MET A 1 85 ? -3.110 13.740 -1.052 1.00 77.50 85 MET A O 1
ATOM 696 N N . ARG A 1 86 ? -3.031 15.237 0.608 1.00 75.38 86 ARG A N 1
ATOM 697 C CA . ARG A 1 86 ? -2.082 16.132 -0.069 1.00 75.38 86 ARG A CA 1
ATOM 698 C C . ARG A 1 86 ? -0.624 15.704 0.189 1.00 75.38 86 ARG A C 1
ATOM 700 O O . ARG A 1 86 ? -0.339 15.134 1.247 1.00 75.38 86 ARG A O 1
ATOM 707 N N . PRO A 1 87 ? 0.327 16.059 -0.697 1.00 69.56 87 PRO A N 1
ATOM 708 C CA . PRO A 1 87 ? 0.159 16.783 -1.962 1.00 69.56 87 PRO A CA 1
ATOM 709 C C . PRO A 1 87 ? -0.536 15.943 -3.038 1.00 69.56 87 PRO A C 1
ATOM 711 O O . PRO A 1 87 ? -0.523 14.717 -2.998 1.00 69.56 87 PRO A O 1
ATOM 714 N N . LEU A 1 88 ? -1.163 16.634 -3.988 1.00 70.12 88 LEU A N 1
ATOM 715 C CA . LEU A 1 88 ? -1.739 15.998 -5.166 1.00 70.12 88 LEU A CA 1
ATOM 716 C C . LEU A 1 88 ? -0.716 16.049 -6.298 1.00 70.12 88 LEU A C 1
ATOM 718 O O . LEU A 1 88 ? -0.177 17.120 -6.576 1.00 70.12 88 LEU A O 1
ATOM 722 N N . TRP A 1 89 ? -0.516 14.933 -6.986 1.00 69.31 89 TRP A N 1
ATOM 723 C CA . TRP A 1 89 ? 0.104 14.913 -8.308 1.00 69.31 89 TRP A CA 1
ATOM 724 C C . TRP A 1 89 ? -0.996 14.819 -9.361 1.00 69.31 89 TRP A C 1
ATOM 726 O O . TRP A 1 89 ? -1.945 14.058 -9.208 1.00 69.31 89 TRP A O 1
ATOM 736 N N . TRP A 1 90 ? -0.932 15.672 -10.386 1.00 66.56 90 TRP A N 1
ATOM 737 C CA . TRP A 1 90 ? -1.941 15.761 -11.457 1.00 66.56 90 TRP A CA 1
ATOM 738 C C . TRP A 1 90 ? -3.405 15.796 -10.969 1.00 66.56 90 TRP A C 1
ATOM 740 O O . TRP A 1 90 ? -4.308 15.282 -11.622 1.00 66.56 90 TRP A O 1
ATOM 750 N N . GLY A 1 91 ? -3.645 16.411 -9.807 1.00 68.94 91 GLY A N 1
ATOM 751 C CA . GLY A 1 91 ? -4.982 16.541 -9.221 1.00 68.94 91 GLY A CA 1
ATOM 752 C C . GLY A 1 91 ? -5.480 15.334 -8.416 1.00 68.94 91 GLY A C 1
ATOM 753 O O . GLY A 1 91 ? -6.604 15.391 -7.927 1.00 68.94 91 GLY A O 1
ATOM 754 N N . ALA A 1 92 ? -4.669 14.289 -8.217 1.00 66.81 92 ALA A N 1
ATOM 755 C CA . ALA A 1 92 ? -4.995 13.140 -7.369 1.00 66.81 92 ALA A CA 1
ATOM 756 C C . ALA A 1 92 ? -3.903 12.868 -6.325 1.00 66.81 92 ALA A C 1
ATOM 758 O O . ALA A 1 92 ? -2.755 13.283 -6.467 1.00 66.81 92 ALA A O 1
ATOM 759 N N . THR A 1 93 ? -4.252 12.173 -5.246 1.00 77.38 93 THR A N 1
ATOM 760 C CA . THR A 1 93 ? -3.253 11.664 -4.302 1.00 77.38 93 THR A CA 1
ATOM 761 C C . THR A 1 93 ? -2.490 10.530 -4.947 1.00 77.38 93 THR A C 1
ATOM 763 O O . THR A 1 93 ? -3.097 9.550 -5.380 1.00 77.38 93 THR A O 1
ATOM 766 N N . TYR A 1 94 ? -1.169 10.650 -4.927 1.00 84.25 94 TYR A N 1
ATOM 767 C CA . TYR A 1 94 ? -0.271 9.596 -5.352 1.00 84.25 94 TYR A CA 1
ATOM 768 C C . TYR A 1 94 ? 0.644 9.189 -4.206 1.00 84.25 94 TYR A C 1
ATOM 770 O O . TYR A 1 94 ? 1.263 10.038 -3.562 1.00 84.25 94 TYR A O 1
ATOM 778 N N . ILE A 1 95 ? 0.734 7.886 -3.960 1.00 89.25 95 ILE A N 1
ATOM 779 C CA . ILE A 1 95 ? 1.679 7.294 -3.009 1.00 89.25 95 ILE A CA 1
ATOM 780 C C . ILE A 1 95 ? 2.464 6.254 -3.785 1.00 89.25 95 ILE A C 1
ATOM 782 O O . ILE A 1 95 ? 1.859 5.363 -4.365 1.00 89.25 95 ILE A O 1
ATOM 786 N N . PHE A 1 96 ? 3.787 6.354 -3.765 1.00 90.88 96 PHE A N 1
ATOM 787 C CA . PHE A 1 96 ? 4.680 5.332 -4.300 1.00 90.88 96 PHE A CA 1
ATOM 788 C C . PHE A 1 96 ? 5.547 4.843 -3.159 1.00 90.88 96 PHE A C 1
ATOM 790 O O . PHE A 1 96 ? 6.331 5.607 -2.591 1.00 90.88 96 PHE A O 1
ATOM 797 N N . ALA A 1 97 ? 5.332 3.598 -2.763 1.00 94.50 97 ALA A N 1
ATOM 798 C CA . ALA A 1 97 ? 5.910 3.068 -1.546 1.00 94.50 97 ALA A CA 1
ATOM 799 C C . ALA A 1 97 ? 6.290 1.598 -1.688 1.00 94.50 97 ALA A C 1
ATOM 801 O O . ALA A 1 97 ? 5.841 0.888 -2.592 1.00 94.50 97 ALA A O 1
ATOM 802 N N . SER A 1 98 ? 7.112 1.129 -0.757 1.00 95.38 98 SER A N 1
ATOM 803 C CA . SER A 1 98 ? 7.338 -0.297 -0.574 1.00 95.38 98 SER A CA 1
ATOM 804 C C . SER A 1 98 ? 6.021 -1.035 -0.332 1.00 95.38 98 SER A C 1
ATOM 806 O O . SER A 1 98 ? 5.125 -0.541 0.352 1.00 95.38 98 SER A O 1
ATOM 808 N N . GLN A 1 99 ? 5.910 -2.248 -0.876 1.00 94.38 99 GLN A N 1
ATOM 809 C CA . GLN A 1 99 ? 4.812 -3.138 -0.507 1.00 94.38 99 GLN A CA 1
ATOM 810 C C . GLN A 1 99 ? 4.999 -3.592 0.939 1.00 94.38 99 GLN A C 1
ATOM 812 O O . GLN A 1 99 ? 6.075 -4.069 1.305 1.00 94.38 99 GLN A O 1
ATOM 817 N N . GLU A 1 100 ? 3.957 -3.471 1.757 1.00 96.19 100 GLU A N 1
ATOM 818 C CA . GLU A 1 100 ? 3.986 -3.921 3.149 1.00 96.19 100 GLU A CA 1
ATOM 819 C C . GLU A 1 100 ? 3.215 -5.225 3.342 1.00 96.19 100 GLU A C 1
ATOM 821 O O . GLU A 1 100 ? 2.684 -5.815 2.404 1.00 96.19 100 GLU A O 1
ATOM 826 N N . SER A 1 101 ? 3.189 -5.723 4.575 1.00 95.62 101 SER A N 1
ATOM 827 C CA . SER A 1 101 ? 2.544 -7.003 4.887 1.00 95.62 101 SER A CA 1
ATOM 828 C C . SER A 1 101 ? 1.033 -7.020 4.661 1.00 95.62 101 SER A C 1
ATOM 830 O O . SER A 1 101 ? 0.493 -8.064 4.298 1.00 95.62 101 SER A O 1
ATOM 832 N N . TRP A 1 102 ? 0.352 -5.889 4.840 1.00 97.19 102 TRP A N 1
ATOM 833 C CA . TRP A 1 102 ? -1.090 -5.795 4.648 1.00 97.19 102 TRP A CA 1
ATOM 834 C C . TRP A 1 102 ? -1.558 -4.349 4.495 1.00 97.19 102 TRP A C 1
ATOM 836 O O . TRP A 1 102 ? -0.900 -3.417 4.955 1.00 97.19 102 TRP A O 1
ATOM 846 N N . ARG A 1 103 ? -2.722 -4.179 3.879 1.00 96.19 103 ARG A N 1
ATOM 847 C CA . ARG A 1 103 ? -3.534 -2.958 3.928 1.00 96.19 103 ARG A CA 1
ATOM 848 C C . ARG A 1 103 ? -4.988 -3.355 4.131 1.00 96.19 103 ARG A C 1
ATOM 850 O O . ARG A 1 103 ? -5.357 -4.475 3.793 1.00 96.19 103 ARG A O 1
ATOM 857 N N . ALA A 1 104 ? -5.811 -2.481 4.680 1.00 96.19 104 ALA A N 1
ATOM 858 C CA . ALA A 1 104 ? -7.227 -2.753 4.850 1.00 96.19 104 ALA A CA 1
ATOM 859 C C . ALA A 1 104 ? -8.082 -1.515 4.598 1.00 96.19 104 ALA A C 1
ATOM 861 O O . ALA A 1 104 ? -7.628 -0.372 4.678 1.00 96.19 104 ALA A O 1
ATOM 862 N N . ASN A 1 105 ? -9.342 -1.759 4.264 1.00 95.56 105 ASN A N 1
ATOM 863 C CA . ASN A 1 105 ? -10.403 -0.762 4.224 1.00 95.56 105 ASN A CA 1
ATOM 864 C C . ASN A 1 105 ? -11.363 -1.063 5.356 1.00 95.56 105 ASN A C 1
ATOM 866 O O . ASN A 1 105 ? -11.823 -2.194 5.463 1.00 95.56 105 ASN A O 1
ATOM 870 N N . TYR A 1 106 ? -11.659 -0.075 6.191 1.00 97.25 106 TYR A N 1
ATOM 871 C CA . TYR A 1 106 ? -12.549 -0.248 7.333 1.00 97.25 106 TYR A CA 1
ATOM 872 C C . TYR A 1 106 ? -13.545 0.901 7.425 1.00 97.25 106 TYR A C 1
ATOM 874 O O . TYR A 1 106 ? -13.143 2.061 7.375 1.00 97.25 106 TYR A O 1
ATOM 882 N N . SER A 1 107 ? -14.826 0.573 7.595 1.00 97.62 107 SER A N 1
ATOM 883 C CA . SER A 1 107 ? -15.901 1.534 7.850 1.00 97.62 107 SER A CA 1
ATOM 884 C C . SER A 1 107 ? -16.312 1.475 9.325 1.00 97.62 107 SER A C 1
ATOM 886 O O . SER A 1 107 ? -16.821 0.439 9.774 1.00 97.62 107 SER A O 1
ATOM 888 N N . PRO A 1 108 ? -16.134 2.571 10.085 1.00 97.12 108 PRO A N 1
ATOM 889 C CA . PRO A 1 108 ? -16.628 2.676 11.455 1.00 97.12 108 PRO A CA 1
ATOM 890 C C . PRO A 1 108 ? -18.146 2.493 11.585 1.00 97.12 108 PRO A C 1
ATOM 892 O O . PRO A 1 108 ? -18.600 1.837 12.521 1.00 97.12 108 PRO A O 1
ATOM 895 N N . SER A 1 109 ? -18.938 3.042 10.660 1.00 96.94 109 SER A N 1
ATOM 896 C CA . SER A 1 109 ? -20.404 2.970 10.696 1.00 96.94 109 SER A CA 1
ATOM 897 C C . SER A 1 109 ? -20.929 1.563 10.424 1.00 96.94 109 SER A C 1
ATOM 899 O O . SER A 1 109 ? -21.858 1.118 11.099 1.00 96.94 109 SER A O 1
ATOM 901 N N . LEU A 1 110 ? -20.311 0.837 9.487 1.00 97.50 110 LEU A N 1
ATOM 902 C CA . LEU A 1 110 ? -20.674 -0.547 9.177 1.00 97.50 110 LEU A CA 1
ATOM 903 C C . LEU A 1 110 ? -19.994 -1.570 10.088 1.00 97.50 110 LEU A C 1
ATOM 905 O O . LEU A 1 110 ? -20.332 -2.754 10.013 1.00 97.50 110 LEU A O 1
ATOM 909 N N . LYS A 1 111 ? -19.016 -1.154 10.905 1.00 97.94 111 LYS A N 1
ATOM 910 C CA . LYS A 1 111 ? -18.188 -2.053 11.728 1.00 97.94 111 LYS A CA 1
ATOM 911 C C . LYS A 1 111 ? -17.616 -3.216 10.919 1.00 97.94 111 LYS A C 1
ATOM 913 O O . LYS A 1 111 ? -17.587 -4.359 11.376 1.00 97.94 111 LYS A O 1
ATOM 918 N N . THR A 1 112 ? -17.249 -2.932 9.675 1.00 97.50 112 THR A N 1
ATOM 919 C CA . THR A 1 112 ? -16.869 -3.931 8.675 1.00 97.50 112 THR A CA 1
ATOM 920 C C . THR A 1 112 ? -15.576 -3.493 8.018 1.00 97.50 112 THR A C 1
ATOM 922 O O . THR A 1 112 ? -15.413 -2.317 7.681 1.00 97.50 112 THR A O 1
ATOM 925 N N . GLY A 1 113 ? -14.659 -4.437 7.840 1.00 96.81 113 GLY A N 1
ATOM 926 C CA . GLY A 1 113 ? -13.419 -4.216 7.124 1.00 96.81 113 GLY A CA 1
ATOM 927 C C . GLY A 1 113 ? -13.098 -5.319 6.128 1.00 96.81 113 GLY A C 1
ATOM 928 O O . GLY A 1 113 ? -13.609 -6.437 6.206 1.00 96.81 113 GLY A O 1
ATOM 929 N N . ILE A 1 114 ? -12.244 -4.968 5.174 1.00 96.06 114 ILE A N 1
ATOM 930 C CA . ILE A 1 114 ? -11.682 -5.870 4.175 1.00 96.06 114 ILE A CA 1
ATOM 931 C C . ILE A 1 114 ? -10.171 -5.708 4.228 1.00 96.06 114 ILE A C 1
ATOM 933 O O . ILE A 1 114 ? -9.644 -4.642 3.909 1.00 96.06 114 ILE A O 1
ATOM 937 N N . ALA A 1 115 ? -9.486 -6.761 4.656 1.00 96.88 115 ALA A N 1
ATOM 938 C CA . ALA A 1 115 ? -8.036 -6.821 4.694 1.00 96.88 115 ALA A CA 1
ATOM 939 C C . ALA A 1 115 ? -7.507 -7.418 3.397 1.00 96.88 115 ALA A C 1
ATOM 941 O O . ALA A 1 115 ? -8.030 -8.421 2.921 1.00 96.88 115 ALA A O 1
ATOM 942 N N . GLU A 1 116 ? -6.438 -6.835 2.875 1.00 96.12 116 GLU A N 1
ATOM 943 C CA . GLU A 1 116 ? -5.608 -7.370 1.807 1.00 96.12 116 GLU A CA 1
ATOM 944 C C . GLU A 1 116 ? -4.232 -7.688 2.391 1.00 96.12 116 GLU A C 1
ATOM 946 O O . GLU A 1 116 ? -3.457 -6.788 2.724 1.00 96.12 116 GLU A O 1
ATOM 951 N N . ILE A 1 117 ? -3.918 -8.971 2.520 1.00 96.00 117 ILE A N 1
ATOM 952 C CA . ILE A 1 117 ? -2.697 -9.451 3.162 1.00 96.00 117 ILE A CA 1
ATOM 953 C C . ILE A 1 117 ? -1.796 -10.055 2.094 1.00 96.00 117 ILE A C 1
ATOM 955 O O . ILE A 1 117 ? -2.188 -10.959 1.351 1.00 96.00 117 ILE A O 1
ATOM 959 N N . ASN A 1 118 ? -0.570 -9.549 2.023 1.00 93.88 118 ASN A N 1
ATOM 960 C CA . ASN A 1 118 ? 0.449 -10.092 1.142 1.00 93.88 118 ASN A CA 1
ATOM 961 C C . ASN A 1 118 ? 1.002 -11.380 1.758 1.00 93.88 118 ASN A C 1
ATOM 963 O O . ASN A 1 118 ? 1.449 -11.376 2.905 1.00 93.88 118 ASN A O 1
ATOM 967 N N . MET A 1 119 ? 1.000 -12.481 0.999 1.00 89.94 119 MET A N 1
ATOM 968 C CA . MET A 1 119 ? 1.546 -13.764 1.480 1.00 89.94 119 MET A CA 1
ATOM 969 C C . MET A 1 119 ? 3.065 -13.711 1.681 1.00 89.94 119 MET A C 1
ATOM 971 O O . MET A 1 119 ? 3.611 -14.431 2.509 1.00 89.94 119 MET A O 1
ATOM 975 N N . TRP A 1 120 ? 3.731 -12.819 0.952 1.00 87.19 120 TRP A N 1
ATOM 976 C CA . TRP A 1 120 ? 5.151 -12.537 1.061 1.00 87.19 120 TRP A CA 1
ATOM 977 C C . TRP A 1 120 ? 5.385 -11.034 0.939 1.00 87.19 120 TRP A C 1
ATOM 979 O O . TRP A 1 120 ? 4.678 -10.347 0.203 1.00 87.19 120 TRP A O 1
ATOM 989 N N . VAL A 1 121 ? 6.376 -10.527 1.666 1.00 90.94 121 VAL A N 1
ATOM 990 C CA . VAL A 1 121 ? 6.710 -9.104 1.693 1.00 90.94 121 VAL A CA 1
ATOM 991 C C . VAL A 1 121 ? 8.028 -8.891 0.952 1.00 90.94 121 VAL A C 1
ATOM 993 O O . VAL A 1 121 ? 9.052 -9.398 1.417 1.00 90.94 121 VAL A O 1
ATOM 996 N N . PRO A 1 122 ? 8.041 -8.124 -0.153 1.00 90.00 122 PRO A N 1
ATOM 997 C CA . PRO A 1 122 ? 9.261 -7.897 -0.907 1.00 90.00 122 PRO A CA 1
ATOM 998 C C . PRO A 1 122 ? 10.373 -7.245 -0.073 1.00 90.00 122 PRO A C 1
ATOM 1000 O O . PRO A 1 122 ? 10.092 -6.355 0.750 1.00 90.00 122 PRO A O 1
ATOM 1003 N N . PRO A 1 123 ? 11.643 -7.656 -0.265 1.00 90.44 123 PRO A N 1
ATOM 1004 C CA . PRO A 1 123 ? 12.778 -6.914 0.251 1.00 90.44 123 PRO A CA 1
ATOM 1005 C C . PRO A 1 123 ? 12.865 -5.562 -0.460 1.00 90.44 123 PRO A C 1
ATOM 1007 O O . PRO A 1 123 ? 12.407 -5.399 -1.588 1.00 90.44 123 PRO A O 1
ATOM 1010 N N . ILE A 1 124 ? 13.476 -4.591 0.209 1.00 91.06 124 ILE A N 1
ATOM 1011 C CA . ILE A 1 124 ? 13.719 -3.269 -0.367 1.00 91.06 124 ILE A CA 1
ATOM 1012 C C . ILE A 1 124 ? 15.186 -3.208 -0.744 1.00 91.06 124 ILE A C 1
ATOM 1014 O O . ILE A 1 124 ? 16.059 -3.396 0.105 1.00 91.06 124 ILE A O 1
ATOM 1018 N N . THR A 1 125 ? 15.448 -2.965 -2.021 1.00 90.19 125 THR A N 1
ATOM 1019 C CA . THR A 1 125 ? 16.805 -2.777 -2.521 1.00 90.19 125 THR A CA 1
ATOM 1020 C C . THR A 1 125 ? 17.300 -1.375 -2.155 1.00 90.19 125 THR A C 1
ATOM 1022 O O . THR A 1 125 ? 16.530 -0.415 -2.054 1.00 90.19 125 THR A O 1
ATOM 1025 N N . ALA A 1 126 ? 18.609 -1.249 -1.926 1.00 88.00 126 ALA A N 1
ATOM 1026 C CA . ALA A 1 126 ? 19.234 0.055 -1.708 1.00 88.00 126 ALA A CA 1
ATOM 1027 C C . ALA A 1 126 ? 19.279 0.878 -3.007 1.00 88.00 126 ALA A C 1
ATOM 1029 O O . ALA A 1 126 ? 19.157 2.102 -2.969 1.00 88.00 126 ALA A O 1
ATOM 1030 N N . ASN A 1 127 ? 19.413 0.202 -4.153 1.00 90.31 127 ASN A N 1
ATOM 1031 C CA . ASN A 1 127 ? 19.359 0.821 -5.469 1.00 90.31 127 ASN A CA 1
ATOM 1032 C C . ASN A 1 127 ? 17.956 1.405 -5.712 1.00 90.31 127 ASN A C 1
ATOM 1034 O O . ASN A 1 127 ? 16.963 0.682 -5.736 1.00 90.31 127 ASN A O 1
ATOM 1038 N N . TYR A 1 128 ? 17.888 2.728 -5.870 1.00 87.81 128 TYR A N 1
ATOM 1039 C CA . TYR A 1 128 ? 16.634 3.460 -6.036 1.00 87.81 128 TYR A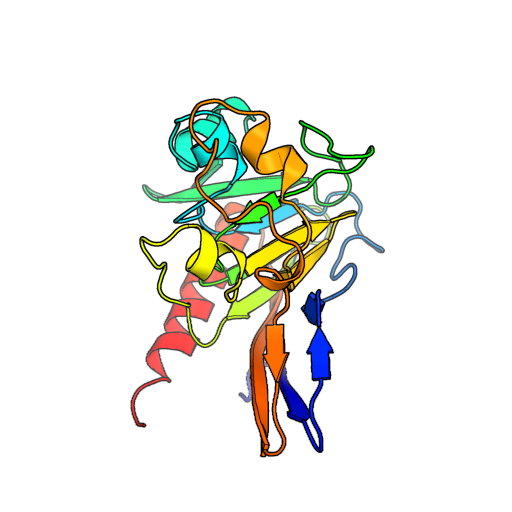 CA 1
ATOM 1040 C C . TYR A 1 128 ? 15.873 3.015 -7.286 1.00 87.81 128 TYR A C 1
ATOM 1042 O O . TYR A 1 128 ? 14.667 2.799 -7.221 1.00 87.81 128 TYR A O 1
ATOM 1050 N N . GLN A 1 129 ? 16.580 2.842 -8.404 1.00 86.69 129 GLN A N 1
ATOM 1051 C CA . GLN A 1 129 ? 15.981 2.445 -9.673 1.00 86.69 129 GLN A CA 1
ATOM 1052 C C . GLN A 1 129 ? 15.425 1.021 -9.606 1.00 86.69 129 GLN A C 1
ATOM 1054 O O . GLN A 1 129 ? 14.288 0.799 -9.999 1.00 86.69 129 GLN A O 1
ATOM 1059 N N . GLU A 1 130 ? 16.168 0.081 -9.018 1.00 88.69 130 GLU A N 1
ATOM 1060 C CA . GLU A 1 130 ? 15.674 -1.291 -8.822 1.00 88.69 130 GLU A CA 1
ATOM 1061 C C . GLU A 1 130 ? 14.460 -1.353 -7.886 1.00 88.69 130 GLU A C 1
ATOM 1063 O O . GLU A 1 130 ? 13.574 -2.180 -8.082 1.00 88.69 130 GLU A O 1
ATOM 1068 N N . TRP A 1 131 ? 14.409 -0.504 -6.854 1.00 89.56 131 TRP A N 1
ATOM 1069 C CA . TRP A 1 131 ? 13.253 -0.451 -5.959 1.00 89.56 131 TRP A CA 1
ATOM 1070 C C . TRP A 1 131 ? 12.020 0.115 -6.668 1.00 89.56 131 TRP A C 1
ATOM 1072 O O . TRP A 1 131 ? 10.952 -0.491 -6.594 1.00 89.56 131 TRP A O 1
ATOM 1082 N N . MET A 1 132 ? 12.171 1.250 -7.356 1.00 86.12 132 MET A N 1
ATOM 1083 C CA . MET A 1 132 ? 11.084 1.898 -8.098 1.00 86.12 132 MET A CA 1
ATOM 1084 C C . MET A 1 132 ? 10.534 1.002 -9.208 1.00 86.12 132 MET A C 1
ATOM 1086 O O . MET A 1 132 ? 9.319 0.943 -9.391 1.00 86.12 132 MET A O 1
ATOM 1090 N N . GLY A 1 133 ? 11.419 0.268 -9.882 1.00 86.00 133 GLY A N 1
ATOM 1091 C CA . GLY A 1 133 ? 11.060 -0.698 -10.913 1.00 86.00 133 GLY A CA 1
ATOM 1092 C C . GLY A 1 133 ? 10.617 -2.063 -10.415 1.00 86.00 133 GLY A C 1
ATOM 1093 O O . GLY A 1 133 ? 10.199 -2.917 -11.194 1.00 86.00 133 GLY A O 1
ATOM 1094 N N . GLY A 1 134 ? 10.704 -2.286 -9.107 1.00 89.19 134 GLY A N 1
ATOM 1095 C CA . GLY A 1 134 ? 10.316 -3.525 -8.462 1.00 89.19 134 GLY A CA 1
ATOM 1096 C C . GLY A 1 134 ? 8.842 -3.562 -8.047 1.00 89.19 134 GLY A C 1
ATOM 1097 O O . GLY A 1 134 ? 8.034 -2.699 -8.400 1.00 89.19 134 GLY A O 1
ATOM 1098 N N . PRO A 1 135 ? 8.461 -4.578 -7.252 1.00 90.62 135 PRO A N 1
ATOM 1099 C CA . PRO A 1 135 ? 7.138 -4.645 -6.653 1.00 90.62 135 PRO A CA 1
ATOM 1100 C C . PRO A 1 135 ? 6.927 -3.478 -5.675 1.00 90.62 135 PRO A C 1
ATOM 1102 O O . PRO A 1 135 ? 7.556 -3.413 -4.614 1.00 90.62 135 PRO A O 1
ATOM 1105 N N . THR A 1 136 ? 5.996 -2.582 -5.998 1.00 92.44 136 THR A N 1
ATOM 1106 C CA . THR A 1 136 ? 5.634 -1.415 -5.178 1.00 92.44 136 THR A CA 1
ATOM 1107 C C . THR A 1 136 ? 4.134 -1.367 -4.899 1.00 92.44 136 THR A C 1
ATOM 1109 O O . THR A 1 136 ? 3.331 -2.080 -5.518 1.00 92.44 136 THR A O 1
ATOM 1112 N N . TRP A 1 137 ? 3.747 -0.569 -3.903 1.00 93.75 137 TRP A N 1
ATOM 1113 C CA . TRP A 1 137 ? 2.376 -0.093 -3.764 1.00 93.75 137 TRP A CA 1
ATOM 1114 C C . TRP A 1 137 ? 2.266 1.287 -4.378 1.00 93.75 137 TRP A C 1
ATOM 1116 O O . TRP A 1 137 ? 2.979 2.212 -3.983 1.00 93.75 137 TRP A O 1
ATOM 1126 N N . VAL A 1 138 ? 1.329 1.408 -5.313 1.00 91.50 138 VAL A N 1
ATOM 1127 C CA . VAL A 1 138 ? 0.960 2.675 -5.931 1.00 91.50 138 VAL A CA 1
ATOM 1128 C C . VAL A 1 138 ? -0.457 3.014 -5.517 1.00 91.50 138 VAL A C 1
ATOM 1130 O O . VAL A 1 138 ? -1.388 2.292 -5.860 1.00 91.50 138 VAL A O 1
ATOM 1133 N N . TYR A 1 139 ? -0.631 4.097 -4.772 1.00 89.56 139 TYR A N 1
ATOM 1134 C CA . TYR A 1 139 ? -1.949 4.668 -4.541 1.00 89.56 139 TYR A CA 1
ATOM 1135 C C . TYR A 1 139 ? -2.263 5.658 -5.648 1.00 89.56 139 TYR A C 1
ATOM 1137 O O . TYR A 1 139 ? -1.485 6.582 -5.871 1.00 89.56 139 TYR A O 1
ATOM 1145 N N . GLU A 1 140 ? -3.394 5.478 -6.313 1.00 83.12 140 GLU A N 1
ATOM 1146 C CA . GLU A 1 140 ? -3.896 6.383 -7.341 1.00 83.12 140 GLU A CA 1
ATOM 1147 C C . GLU A 1 140 ? -5.423 6.381 -7.273 1.00 83.12 140 GLU A C 1
ATOM 1149 O O . GLU A 1 140 ? -6.049 5.323 -7.245 1.00 83.12 140 GLU A O 1
ATOM 1154 N N . SER A 1 141 ? -6.044 7.564 -7.283 1.00 77.44 141 SER A N 1
ATOM 1155 C CA . SER A 1 141 ? -7.502 7.700 -7.433 1.00 77.44 141 SER A CA 1
ATOM 1156 C C . SER A 1 141 ? -8.328 6.863 -6.440 1.00 77.44 141 SER A C 1
ATOM 1158 O O . SER A 1 141 ? -9.344 6.286 -6.823 1.00 77.44 141 SER A O 1
ATOM 1160 N N . ARG A 1 142 ? -7.923 6.866 -5.159 1.00 82.31 142 ARG A N 1
ATOM 1161 C CA . ARG A 1 142 ? -8.556 6.168 -4.014 1.00 82.31 142 ARG A CA 1
ATOM 1162 C C . ARG A 1 142 ? -8.176 4.702 -3.813 1.00 82.31 142 ARG A C 1
ATOM 1164 O O . ARG A 1 142 ? -8.634 4.087 -2.849 1.00 82.31 142 ARG A O 1
ATOM 1171 N N . GLU A 1 143 ? -7.323 4.151 -4.668 1.00 85.25 143 GLU A N 1
ATOM 1172 C CA . GLU A 1 143 ? -7.045 2.715 -4.697 1.00 85.25 143 GLU A CA 1
ATOM 1173 C C . GLU A 1 143 ? -5.557 2.425 -4.637 1.00 85.25 143 GLU A C 1
ATOM 1175 O O . GLU A 1 143 ? -4.751 3.100 -5.275 1.00 85.25 143 GLU A O 1
ATOM 1180 N N . PHE A 1 144 ? -5.204 1.380 -3.894 1.00 90.31 144 PHE A N 1
ATOM 1181 C CA . PHE A 1 144 ? -3.863 0.823 -3.927 1.00 90.31 144 PHE A CA 1
ATOM 1182 C C . PHE A 1 144 ? -3.750 -0.238 -5.020 1.00 90.31 144 PHE A C 1
ATOM 1184 O O . PHE A 1 144 ? -4.586 -1.132 -5.147 1.00 90.31 144 PHE A O 1
ATOM 1191 N N . ARG A 1 145 ? -2.655 -0.156 -5.766 1.00 91.25 145 ARG A N 1
ATOM 1192 C CA . ARG A 1 145 ? -2.249 -1.074 -6.825 1.00 91.25 145 ARG A CA 1
ATOM 1193 C C . ARG A 1 145 ? -0.959 -1.754 -6.407 1.00 91.25 145 ARG A C 1
ATOM 1195 O O . ARG A 1 145 ? -0.056 -1.105 -5.881 1.00 91.25 145 ARG A O 1
ATOM 1202 N N . ASP A 1 146 ? -0.866 -3.049 -6.651 1.00 91.44 146 ASP A N 1
ATOM 1203 C CA . ASP A 1 146 ? 0.330 -3.846 -6.411 1.00 91.44 146 ASP A CA 1
ATOM 1204 C C . ASP A 1 146 ? 1.032 -4.113 -7.727 1.00 91.44 146 ASP A C 1
ATOM 1206 O O . ASP A 1 146 ? 0.408 -4.659 -8.632 1.00 91.44 146 ASP A O 1
ATOM 1210 N N . GLY A 1 147 ? 2.325 -3.815 -7.819 1.00 91.12 147 GLY A N 1
ATOM 1211 C CA . GLY A 1 147 ? 3.166 -4.339 -8.891 1.00 91.12 147 GLY A CA 1
ATOM 1212 C C . GLY A 1 147 ? 4.194 -3.356 -9.397 1.00 91.12 147 GLY A C 1
ATOM 1213 O O . GLY A 1 147 ? 4.707 -2.550 -8.627 1.00 91.12 147 GLY A O 1
ATOM 1214 N N . LEU A 1 148 ? 4.501 -3.476 -10.682 1.00 90.69 148 LEU A N 1
ATOM 1215 C CA . LEU A 1 148 ? 5.530 -2.699 -11.357 1.00 90.69 148 LEU A CA 1
ATOM 1216 C C . LEU A 1 148 ? 4.918 -1.398 -11.878 1.00 90.69 148 LEU A C 1
ATOM 1218 O O . LEU A 1 148 ? 3.841 -1.422 -12.489 1.00 90.69 148 LEU A O 1
ATOM 1222 N N . PHE A 1 149 ? 5.595 -0.276 -11.645 1.00 86.12 149 PHE A N 1
ATOM 1223 C CA . PHE A 1 149 ? 5.189 1.033 -12.148 1.00 86.12 149 PHE A CA 1
ATOM 1224 C C . PHE A 1 149 ? 6.417 1.889 -12.440 1.00 86.12 149 PHE A C 1
ATOM 1226 O O . PHE A 1 149 ? 7.057 2.397 -11.528 1.00 86.12 149 PHE A O 1
ATOM 1233 N N . GLU A 1 150 ? 6.685 2.118 -13.718 1.00 78.00 150 GLU A N 1
ATOM 1234 C CA . GLU A 1 150 ? 7.951 2.709 -14.163 1.00 78.00 150 GLU A CA 1
ATOM 1235 C C . GLU A 1 150 ? 7.801 4.118 -14.759 1.00 78.00 150 GLU A C 1
ATOM 1237 O O . GLU A 1 150 ? 8.595 4.582 -15.571 1.00 78.00 150 GLU A O 1
ATOM 1242 N N . TRP A 1 151 ? 6.749 4.853 -14.390 1.00 68.50 151 TRP A N 1
ATOM 1243 C CA . TRP A 1 151 ? 6.410 6.112 -15.062 1.00 68.50 151 TRP A CA 1
ATOM 1244 C C . TRP A 1 151 ? 6.546 7.356 -14.176 1.00 68.50 151 TRP A C 1
ATOM 1246 O O . TRP A 1 151 ? 5.523 7.944 -13.848 1.00 68.50 151 TRP A O 1
ATOM 1256 N N . MET A 1 152 ? 7.767 7.777 -13.793 1.00 68.56 152 MET A N 1
ATOM 1257 C CA . MET A 1 152 ? 8.007 9.049 -13.056 1.00 68.56 152 MET A CA 1
ATOM 1258 C C . MET A 1 152 ? 9.404 9.742 -13.166 1.00 68.56 152 MET A C 1
ATOM 1260 O O . MET A 1 152 ? 9.801 10.407 -12.207 1.00 68.56 152 MET A O 1
ATOM 1264 N N . PRO A 1 153 ? 10.184 9.696 -14.270 1.00 63.91 153 PRO A N 1
ATOM 1265 C CA . PRO A 1 153 ? 11.552 10.249 -14.254 1.00 63.91 153 PRO A CA 1
ATOM 1266 C C . PRO A 1 153 ? 11.645 11.735 -13.861 1.00 63.91 153 PRO A C 1
ATOM 1268 O O . PRO A 1 153 ? 12.435 12.112 -13.001 1.00 63.91 153 PRO A O 1
ATOM 1271 N N . GLY A 1 154 ? 10.796 12.582 -14.454 1.00 71.69 154 GLY A N 1
ATOM 1272 C CA . GLY A 1 154 ? 10.876 14.037 -14.273 1.00 71.69 154 GLY A CA 1
ATOM 1273 C C . GLY A 1 154 ? 10.460 14.543 -12.888 1.00 71.69 154 GLY A C 1
ATOM 1274 O O . GLY A 1 154 ? 10.961 15.571 -12.445 1.00 71.69 154 GLY A O 1
ATOM 1275 N N . GLU A 1 155 ? 9.574 13.828 -12.191 1.00 74.69 155 GLU A N 1
ATOM 1276 C CA . GLU A 1 155 ? 9.105 14.220 -10.851 1.00 74.69 155 GLU A CA 1
ATOM 1277 C C . GLU A 1 155 ? 10.126 13.860 -9.765 1.00 74.69 155 GLU A C 1
ATOM 1279 O O . GLU A 1 155 ? 10.228 14.531 -8.739 1.00 74.69 155 GLU A O 1
ATOM 1284 N N . ILE A 1 156 ? 10.918 12.813 -9.996 1.00 79.00 156 ILE A N 1
ATOM 1285 C CA . ILE A 1 156 ? 11.968 12.374 -9.073 1.00 79.00 156 ILE A CA 1
ATOM 1286 C C . ILE A 1 156 ? 13.145 13.358 -9.104 1.00 79.00 156 ILE A C 1
ATOM 1288 O O . ILE A 1 156 ? 13.686 13.698 -8.053 1.00 79.00 156 ILE A O 1
ATOM 1292 N N . ASP A 1 157 ? 13.466 13.912 -10.273 1.00 82.88 157 ASP A N 1
ATOM 1293 C CA . ASP A 1 157 ? 14.516 14.927 -10.422 1.00 82.88 157 ASP A CA 1
ATOM 1294 C C . ASP A 1 157 ? 14.122 16.332 -9.931 1.00 82.88 157 ASP A C 1
ATOM 1296 O O . ASP A 1 157 ? 14.981 17.212 -9.822 1.00 82.88 157 ASP A O 1
ATOM 1300 N N . ALA A 1 158 ? 12.844 16.562 -9.609 1.00 84.81 158 ALA A N 1
ATOM 1301 C CA . ALA A 1 158 ? 12.358 17.857 -9.130 1.00 84.81 158 ALA A CA 1
ATOM 1302 C C . ALA A 1 158 ? 12.824 18.200 -7.701 1.00 84.81 158 ALA A C 1
ATOM 1304 O O . ALA A 1 158 ? 12.802 19.370 -7.312 1.00 84.81 158 ALA A O 1
ATOM 1305 N N . PHE A 1 159 ? 13.251 17.200 -6.924 1.00 86.31 159 PHE A N 1
ATOM 1306 C CA . PHE A 1 159 ? 13.698 17.353 -5.541 1.00 86.31 159 PHE A CA 1
ATOM 1307 C C . PHE A 1 159 ? 15.188 17.052 -5.423 1.00 86.31 159 PHE A C 1
ATOM 1309 O O . PHE A 1 159 ? 15.673 16.047 -5.935 1.00 86.31 159 PHE A O 1
ATOM 1316 N N . GLU A 1 160 ? 15.917 17.905 -4.703 1.00 89.12 160 GLU A N 1
ATOM 1317 C CA . GLU A 1 160 ? 17.377 17.795 -4.594 1.00 89.12 160 GLU A CA 1
ATOM 1318 C C . GLU A 1 160 ? 17.829 16.459 -3.982 1.00 89.12 160 GLU A C 1
ATOM 1320 O O . GLU A 1 160 ? 18.855 15.921 -4.382 1.00 89.12 160 GLU A O 1
ATOM 1325 N N . SER A 1 161 ? 17.056 15.888 -3.052 1.00 89.75 161 SER A N 1
ATOM 1326 C CA . SER A 1 161 ? 17.405 14.629 -2.380 1.00 89.75 161 SER A CA 1
ATOM 1327 C C . SER A 1 161 ? 17.294 13.389 -3.269 1.00 89.75 161 SER A C 1
ATOM 1329 O O . SER A 1 161 ? 17.932 12.379 -2.978 1.00 89.75 161 SER A O 1
ATOM 1331 N N . THR A 1 162 ? 16.504 13.445 -4.342 1.00 87.38 162 THR A N 1
ATOM 1332 C CA . THR A 1 162 ? 16.276 12.319 -5.263 1.00 87.38 162 THR A CA 1
ATOM 1333 C C . THR A 1 162 ? 16.784 12.587 -6.676 1.00 87.38 162 THR A C 1
ATOM 1335 O O . THR A 1 162 ? 16.670 11.731 -7.552 1.00 87.38 162 THR A O 1
ATOM 1338 N N . LYS A 1 163 ? 17.391 13.751 -6.902 1.00 88.94 163 LYS A N 1
ATOM 1339 C CA . LYS A 1 163 ? 17.937 14.156 -8.191 1.00 88.94 163 LYS A CA 1
ATOM 1340 C C . LYS A 1 163 ? 19.047 13.218 -8.657 1.00 88.94 163 LYS A C 1
ATOM 1342 O O . LYS A 1 163 ? 20.033 13.004 -7.955 1.00 88.94 163 LYS A O 1
ATOM 1347 N N . GLY A 1 164 ? 18.899 12.680 -9.864 1.00 86.50 164 GLY A N 1
ATOM 1348 C CA . GLY A 1 164 ? 19.838 11.722 -10.446 1.00 86.50 164 GLY A CA 1
ATOM 1349 C C . GLY A 1 164 ? 19.837 10.351 -9.764 1.00 86.50 164 GLY A C 1
ATOM 1350 O O . GLY A 1 164 ? 20.740 9.556 -10.018 1.00 86.50 164 GLY A O 1
ATOM 1351 N N . ALA A 1 165 ? 18.852 10.052 -8.906 1.00 86.06 165 ALA A N 1
ATOM 1352 C CA . ALA A 1 165 ? 18.721 8.736 -8.275 1.00 86.06 165 ALA A CA 1
ATOM 1353 C C . ALA A 1 165 ? 18.295 7.640 -9.269 1.00 86.06 165 ALA A C 1
ATOM 1355 O O . ALA A 1 165 ? 18.455 6.454 -8.983 1.00 86.06 165 ALA A O 1
ATOM 1356 N N . ILE A 1 166 ? 17.749 8.036 -10.421 1.00 83.94 166 ILE A N 1
ATOM 1357 C CA . ILE A 1 166 ? 17.282 7.157 -11.494 1.00 83.94 166 ILE A CA 1
ATOM 1358 C C . ILE A 1 166 ? 17.708 7.697 -12.868 1.00 83.94 166 ILE A C 1
ATOM 1360 O O . ILE A 1 166 ? 18.058 8.866 -13.003 1.00 83.94 166 ILE A O 1
ATOM 1364 N N . SER A 1 167 ? 17.657 6.845 -13.893 1.00 82.50 167 SER A N 1
ATOM 1365 C CA . SER A 1 167 ? 18.326 7.064 -15.182 1.00 82.50 167 SER A CA 1
ATOM 1366 C C . SER A 1 167 ? 18.056 8.331 -16.028 1.00 82.50 167 SER A C 1
ATOM 1368 O O . SER A 1 167 ? 18.998 8.787 -16.631 1.00 82.50 167 SER A O 1
ATOM 1370 N N . SER A 1 168 ? 16.898 8.951 -16.200 1.00 77.19 168 SER A N 1
ATOM 1371 C CA . SER A 1 168 ? 16.531 9.890 -17.298 1.00 77.19 168 SER A CA 1
ATOM 1372 C C . SER A 1 168 ? 16.335 9.290 -18.702 1.00 77.19 168 SER A C 1
ATOM 1374 O O . SER A 1 168 ? 15.613 9.891 -19.501 1.00 77.19 168 SER A O 1
ATOM 1376 N N . LYS A 1 169 ? 16.878 8.108 -19.026 1.00 80.19 169 LYS A N 1
ATOM 1377 C CA . LYS A 1 169 ? 16.602 7.427 -20.308 1.00 80.19 169 LYS A CA 1
ATOM 1378 C C . LYS A 1 169 ? 15.357 6.561 -20.210 1.00 80.19 169 LYS A C 1
ATOM 1380 O O . LYS A 1 169 ? 15.321 5.671 -19.371 1.00 80.19 169 LYS A O 1
ATOM 1385 N N . TRP A 1 170 ? 14.363 6.794 -21.069 1.00 71.69 170 TRP A N 1
ATOM 1386 C CA . TRP A 1 170 ? 13.076 6.084 -21.021 1.00 71.69 170 TRP A CA 1
ATOM 1387 C C . TRP A 1 170 ? 13.234 4.557 -21.149 1.00 71.69 170 TRP A C 1
ATOM 1389 O O . TRP A 1 170 ? 12.459 3.817 -20.551 1.00 71.69 170 TRP A O 1
ATOM 1399 N N . GLU A 1 171 ? 14.250 4.101 -21.887 1.00 78.00 171 GLU A N 1
ATOM 1400 C CA . GLU A 1 171 ? 14.562 2.686 -22.107 1.00 78.00 171 GLU A CA 1
ATOM 1401 C C . GLU A 1 171 ? 14.940 1.952 -20.816 1.00 78.00 171 GLU A C 1
ATOM 1403 O O . GLU A 1 171 ? 14.770 0.743 -20.732 1.00 78.00 171 GLU A O 1
ATOM 1408 N N . ASP A 1 172 ? 15.417 2.678 -19.804 1.00 79.50 172 ASP A N 1
ATOM 1409 C CA . ASP A 1 172 ? 15.822 2.096 -18.525 1.00 79.50 172 ASP A CA 1
ATOM 1410 C C . ASP A 1 172 ? 14.636 1.973 -17.536 1.00 79.50 172 ASP A C 1
ATOM 1412 O O . ASP A 1 172 ? 14.840 1.605 -16.378 1.00 79.50 172 ASP A O 1
ATOM 1416 N N . TYR A 1 173 ? 13.414 2.304 -17.988 1.00 75.69 173 TYR A N 1
ATOM 1417 C CA . TYR A 1 173 ? 12.159 2.345 -17.218 1.00 75.69 173 TYR A CA 1
ATOM 1418 C C . TYR A 1 173 ? 11.063 1.470 -17.833 1.00 75.69 173 TYR A C 1
ATOM 1420 O O . TYR A 1 173 ? 9.878 1.810 -17.828 1.00 75.69 173 TYR A O 1
ATOM 1428 N N . VAL A 1 174 ? 11.440 0.355 -18.440 1.00 84.50 174 VAL A N 1
ATOM 1429 C CA . VAL A 1 174 ? 10.478 -0.639 -18.909 1.00 84.50 174 VAL A CA 1
ATOM 1430 C C . VAL A 1 174 ? 10.770 -1.962 -18.231 1.00 84.50 174 VAL A C 1
ATOM 1432 O O . VAL A 1 174 ? 11.903 -2.438 -18.198 1.00 84.50 174 VAL A O 1
ATOM 1435 N N . ALA A 1 175 ? 9.722 -2.577 -17.691 1.00 89.06 175 ALA A N 1
ATOM 1436 C CA . ALA A 1 175 ? 9.812 -3.951 -17.249 1.00 89.06 175 ALA A CA 1
ATOM 1437 C C . ALA A 1 175 ? 9.885 -4.839 -18.495 1.00 89.06 175 ALA A C 1
ATOM 1439 O O . ALA A 1 175 ? 8.927 -4.910 -19.271 1.00 89.06 175 ALA A O 1
ATOM 1440 N N . HIS A 1 176 ? 11.038 -5.477 -18.674 1.00 91.31 176 HIS A N 1
ATOM 1441 C CA . HIS A 1 176 ? 11.314 -6.376 -19.785 1.00 91.31 176 HIS A CA 1
ATOM 1442 C C . HIS A 1 176 ? 10.894 -7.798 -19.434 1.00 91.31 176 HIS A C 1
ATOM 1444 O O . HIS A 1 176 ? 11.401 -8.375 -18.471 1.00 91.31 176 HIS A O 1
ATOM 1450 N N . PHE A 1 177 ? 10.021 -8.373 -20.252 1.00 93.75 177 PHE A N 1
ATOM 1451 C CA . PHE A 1 177 ? 9.606 -9.765 -20.143 1.00 93.75 177 PHE A CA 1
ATOM 1452 C C . PHE A 1 177 ? 9.964 -10.524 -21.415 1.00 93.75 177 PHE A C 1
ATOM 1454 O O . PHE A 1 177 ? 9.754 -10.037 -22.529 1.00 93.75 177 PHE A O 1
ATOM 1461 N N . VAL A 1 178 ? 10.484 -11.735 -21.260 1.00 96.25 178 VAL A N 1
ATOM 1462 C CA . VAL A 1 178 ? 10.793 -12.666 -22.348 1.00 96.25 178 VAL A CA 1
ATOM 1463 C C . VAL A 1 178 ? 9.867 -13.881 -22.314 1.00 96.25 178 VAL A C 1
ATOM 1465 O O . VAL A 1 178 ? 9.126 -14.115 -21.361 1.00 96.25 178 VAL A O 1
ATOM 1468 N N . ALA A 1 179 ? 9.893 -14.673 -23.389 1.00 97.00 179 ALA A N 1
ATOM 1469 C CA . ALA A 1 179 ? 9.089 -15.885 -23.471 1.00 97.00 179 ALA A CA 1
ATOM 1470 C C . ALA A 1 179 ? 9.432 -16.856 -22.325 1.00 97.00 179 ALA A C 1
ATOM 1472 O O . ALA A 1 179 ? 10.582 -17.270 -22.184 1.00 97.00 179 ALA A O 1
ATOM 1473 N N . GLY A 1 180 ? 8.418 -17.247 -21.555 1.00 96.19 180 GLY A N 1
ATOM 1474 C CA . GLY A 1 180 ? 8.547 -18.117 -20.388 1.00 96.19 180 GLY A CA 1
ATOM 1475 C C . GLY A 1 180 ? 8.618 -17.379 -19.051 1.00 96.19 180 GLY A C 1
ATOM 1476 O O . GLY A 1 180 ? 8.530 -18.042 -18.018 1.00 96.19 180 GLY A O 1
ATOM 1477 N N . ASP A 1 181 ? 8.720 -16.046 -19.045 1.00 96.56 181 ASP A N 1
ATOM 1478 C CA . ASP A 1 181 ? 8.619 -15.287 -17.802 1.00 96.56 181 ASP A CA 1
ATOM 1479 C C . ASP A 1 181 ? 7.220 -15.425 -17.198 1.00 96.56 181 ASP A C 1
ATOM 1481 O O . ASP A 1 181 ? 6.200 -15.449 -17.898 1.00 96.56 181 ASP A O 1
ATOM 1485 N N . VAL A 1 182 ? 7.182 -15.503 -15.869 1.00 95.31 182 VAL A N 1
ATOM 1486 C CA . VAL A 1 182 ? 5.948 -15.594 -15.092 1.00 95.31 182 VAL A CA 1
ATOM 1487 C C . VAL A 1 182 ? 6.013 -14.605 -13.943 1.00 95.31 182 VAL A C 1
ATOM 1489 O O . VAL A 1 182 ? 6.936 -14.642 -13.130 1.00 95.31 182 VAL A O 1
ATOM 1492 N N . TYR A 1 183 ? 4.997 -13.755 -13.840 1.00 93.50 183 TYR A N 1
ATOM 1493 C CA . TYR A 1 183 ? 4.835 -12.841 -12.718 1.00 93.50 183 TYR A CA 1
ATOM 1494 C C . TYR A 1 183 ? 3.571 -13.195 -11.937 1.00 93.50 183 TYR A C 1
ATOM 1496 O O . TYR A 1 183 ? 2.489 -13.330 -12.512 1.00 93.50 183 TYR A O 1
ATOM 1504 N N . VAL A 1 184 ? 3.698 -13.366 -10.619 1.00 93.12 184 VAL A N 1
ATOM 1505 C CA . VAL A 1 184 ? 2.607 -13.849 -9.763 1.00 93.12 184 VAL A CA 1
ATOM 1506 C C . VAL A 1 184 ? 2.286 -12.836 -8.677 1.00 93.12 184 VAL A C 1
ATOM 1508 O O . VAL A 1 184 ? 3.152 -12.457 -7.893 1.00 93.12 184 VAL A O 1
ATOM 1511 N N . PHE A 1 185 ? 1.010 -12.473 -8.575 1.00 92.62 185 PHE A N 1
ATOM 1512 C CA . PHE A 1 185 ? 0.477 -11.713 -7.451 1.00 92.62 185 PHE A CA 1
ATOM 1513 C C . PHE A 1 185 ? -0.357 -12.617 -6.560 1.00 92.62 185 PHE A C 1
ATOM 1515 O O . PHE A 1 185 ? -1.347 -13.205 -6.998 1.00 92.62 185 PHE A O 1
ATOM 1522 N N . SER A 1 186 ? 0.045 -12.688 -5.298 1.00 92.38 186 SER A N 1
ATOM 1523 C CA . SER A 1 186 ? -0.456 -13.638 -4.315 1.00 92.38 186 SER A CA 1
ATOM 1524 C C . SER A 1 186 ? -0.972 -12.893 -3.090 1.00 92.38 186 SER A C 1
ATOM 1526 O O . SER A 1 186 ? -0.186 -12.297 -2.349 1.00 92.38 186 SER A O 1
ATOM 1528 N N . LYS A 1 187 ? -2.288 -12.937 -2.866 1.00 92.81 187 LYS A N 1
ATOM 1529 C CA . LYS A 1 187 ? -2.950 -12.237 -1.759 1.00 92.81 187 LYS A CA 1
ATOM 1530 C C . LYS A 1 187 ? -3.966 -13.097 -1.038 1.00 92.81 187 LYS A C 1
ATOM 1532 O O . LYS A 1 187 ? -4.608 -13.957 -1.637 1.00 92.81 187 LYS A O 1
ATOM 1537 N N . VAL A 1 188 ? -4.153 -12.791 0.237 1.00 94.88 188 VAL A N 1
ATOM 1538 C CA . VAL A 1 188 ? -5.296 -13.249 1.020 1.00 94.88 188 VAL A CA 1
ATOM 1539 C C . VAL A 1 188 ? -6.182 -12.050 1.319 1.00 94.88 188 VAL A C 1
ATOM 1541 O O . VAL A 1 188 ? -5.697 -11.027 1.798 1.00 94.88 188 VAL A O 1
ATOM 1544 N N . TYR A 1 189 ? -7.472 -12.185 1.033 1.00 95.44 189 TYR A N 1
ATOM 1545 C CA . TYR A 1 189 ? -8.490 -11.223 1.417 1.00 95.44 189 TYR A CA 1
ATOM 1546 C C . TYR A 1 189 ? -9.319 -11.783 2.565 1.00 95.44 189 TYR A C 1
ATOM 1548 O O . TYR A 1 189 ? -9.805 -12.913 2.481 1.00 95.44 189 TYR A O 1
ATOM 1556 N N . SER A 1 190 ? -9.523 -10.976 3.600 1.00 95.69 190 SER A N 1
ATOM 1557 C CA . SER A 1 190 ? -10.357 -11.334 4.748 1.00 95.69 190 SER A CA 1
ATOM 1558 C C . SER A 1 190 ? -11.405 -10.256 4.966 1.00 95.69 190 SER A C 1
ATOM 1560 O O . SER A 1 190 ? -11.059 -9.092 5.160 1.00 95.69 190 SER A O 1
ATOM 1562 N N . VAL A 1 191 ? -12.679 -10.643 4.951 1.00 95.19 191 VAL A N 1
ATOM 1563 C CA . VAL A 1 191 ? -13.785 -9.777 5.378 1.00 95.19 191 VAL A CA 1
ATOM 1564 C C . VAL A 1 191 ? -14.018 -10.012 6.863 1.00 95.19 191 VAL A C 1
ATOM 1566 O O . VAL A 1 191 ? -14.078 -11.160 7.303 1.00 95.19 191 VAL A O 1
ATOM 1569 N N . TYR A 1 192 ? -14.125 -8.942 7.641 1.00 96.38 192 TYR A N 1
ATOM 1570 C CA . TYR A 1 192 ? -14.212 -9.034 9.093 1.00 96.38 192 TYR A CA 1
ATOM 1571 C C . TYR A 1 192 ? -15.074 -7.936 9.698 1.00 96.38 192 TYR A C 1
ATOM 1573 O O . TYR A 1 192 ? -15.363 -6.918 9.068 1.00 96.38 192 TYR A O 1
ATOM 1581 N N . ASN A 1 193 ? -15.440 -8.146 10.959 1.00 97.38 193 ASN A N 1
ATOM 1582 C CA . ASN A 1 193 ? -16.083 -7.148 11.793 1.00 97.38 193 ASN A CA 1
ATOM 1583 C C . ASN A 1 193 ? -15.125 -6.676 12.883 1.00 97.38 193 ASN A C 1
ATOM 1585 O O . ASN A 1 193 ? -14.354 -7.466 13.424 1.00 97.38 193 ASN A O 1
ATOM 1589 N N . ALA A 1 194 ? -15.1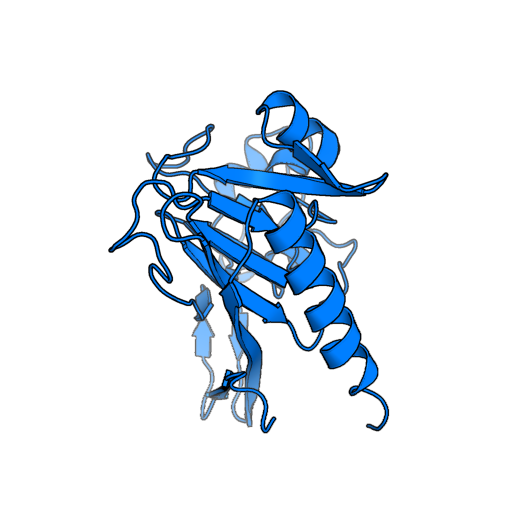95 -5.390 13.203 1.00 97.81 194 ALA A N 1
ATOM 1590 C CA . ALA A 1 194 ? -14.429 -4.766 14.273 1.00 97.81 194 ALA A CA 1
ATOM 1591 C C . ALA A 1 194 ? -15.242 -3.607 14.858 1.00 97.81 194 ALA A C 1
ATOM 1593 O O . ALA A 1 194 ? -15.997 -2.961 14.133 1.00 97.81 194 ALA A O 1
ATOM 1594 N N . ASP A 1 195 ? -15.111 -3.352 16.159 1.00 98.00 195 ASP A N 1
ATOM 1595 C CA . ASP A 1 195 ? -15.860 -2.283 16.832 1.00 98.00 195 ASP A CA 1
ATOM 1596 C C . ASP A 1 195 ? -15.198 -0.907 16.679 1.00 98.00 195 ASP A C 1
ATOM 1598 O O . ASP A 1 195 ? -15.863 0.126 16.796 1.00 98.00 195 ASP A O 1
ATOM 1602 N N . SER A 1 196 ? -13.899 -0.880 16.386 1.00 97.81 196 SER A N 1
ATOM 1603 C CA . SER A 1 196 ? -13.113 0.336 16.215 1.00 97.81 196 SER A CA 1
ATOM 1604 C C . SER A 1 196 ? -11.999 0.166 15.175 1.00 97.81 196 SER A C 1
ATOM 1606 O O . SER A 1 196 ? -11.678 -0.941 14.741 1.00 97.81 196 SER A O 1
ATOM 1608 N N . ILE A 1 197 ? -11.365 1.281 14.791 1.00 98.06 197 ILE A N 1
ATOM 1609 C CA . ILE A 1 197 ? -10.169 1.266 13.929 1.00 98.06 197 ILE A CA 1
ATOM 1610 C C . ILE A 1 197 ? -9.027 0.482 14.601 1.00 98.06 197 ILE A C 1
ATOM 1612 O O . ILE A 1 197 ? -8.295 -0.232 13.920 1.00 98.06 197 ILE A O 1
ATOM 1616 N N . ALA A 1 198 ? -8.891 0.574 15.927 1.00 97.81 198 ALA A N 1
ATOM 1617 C CA . ALA A 1 198 ? -7.856 -0.143 16.666 1.00 97.81 198 ALA A CA 1
ATOM 1618 C C . ALA A 1 198 ? -8.085 -1.663 16.630 1.00 97.81 198 ALA A C 1
ATOM 1620 O O . ALA A 1 198 ? -7.161 -2.398 16.286 1.00 97.81 198 ALA A O 1
ATOM 1621 N N . ASP A 1 199 ? -9.319 -2.113 16.877 1.00 98.00 199 ASP A N 1
ATOM 1622 C CA . ASP A 1 199 ? -9.681 -3.539 16.810 1.00 98.00 199 ASP A CA 1
ATOM 1623 C C . ASP A 1 199 ? -9.537 -4.080 15.381 1.00 98.00 199 ASP A C 1
ATOM 1625 O O . ASP A 1 199 ? -9.137 -5.221 15.168 1.00 98.00 199 ASP A O 1
ATOM 1629 N N . SER A 1 200 ? -9.824 -3.236 14.385 1.00 98.12 200 SER A N 1
ATOM 1630 C CA . SER A 1 200 ? -9.617 -3.538 12.970 1.00 98.12 200 SER A CA 1
ATOM 1631 C C . SER A 1 200 ? -8.138 -3.793 12.668 1.00 98.12 200 SER A C 1
ATOM 1633 O O . SER A 1 200 ? -7.799 -4.825 12.096 1.00 98.12 200 SER A O 1
ATOM 1635 N N . ILE A 1 201 ? -7.238 -2.912 13.115 1.00 98.50 201 ILE A N 1
ATOM 1636 C CA . ILE A 1 201 ? -5.784 -3.100 12.974 1.00 98.50 201 ILE A CA 1
ATOM 1637 C C . ILE A 1 201 ? -5.321 -4.372 13.700 1.00 98.50 201 ILE A C 1
ATOM 1639 O O . ILE A 1 201 ? -4.545 -5.146 13.141 1.00 98.50 201 ILE A O 1
ATOM 1643 N N . GLU A 1 202 ? -5.794 -4.606 14.926 1.00 97.62 202 GLU A N 1
ATOM 1644 C CA . GLU A 1 202 ? -5.435 -5.795 15.708 1.00 97.62 202 GLU A CA 1
ATOM 1645 C C . GLU A 1 202 ? -5.875 -7.090 15.015 1.00 97.62 202 GLU A C 1
ATOM 1647 O O . GLU A 1 202 ? -5.076 -8.022 14.893 1.00 97.62 202 GLU A O 1
ATOM 1652 N N . PHE A 1 203 ? -7.102 -7.129 14.485 1.00 97.31 203 PHE A N 1
ATOM 1653 C CA . PHE A 1 203 ? -7.596 -8.264 13.709 1.00 97.31 203 PHE A CA 1
ATOM 1654 C C . PHE A 1 203 ? -6.670 -8.579 12.529 1.00 97.31 203 PHE A C 1
ATOM 1656 O O . PHE A 1 203 ? -6.273 -9.734 12.346 1.00 97.31 203 PHE A O 1
ATOM 1663 N N . VAL A 1 204 ? -6.295 -7.567 11.737 1.00 97.88 204 VAL A N 1
ATOM 1664 C CA . VAL A 1 204 ? -5.452 -7.788 10.553 1.00 97.88 204 VAL A CA 1
ATOM 1665 C C . VAL A 1 204 ? -4.032 -8.192 10.940 1.00 97.88 204 VAL A C 1
ATOM 1667 O O . VAL A 1 204 ? -3.454 -9.069 10.299 1.00 97.88 204 VAL A O 1
ATOM 1670 N N . GLU A 1 205 ? -3.476 -7.636 12.016 1.00 97.44 205 GLU A N 1
ATOM 1671 C CA . GLU A 1 205 ? -2.172 -8.049 12.545 1.00 97.44 205 GLU A CA 1
ATOM 1672 C C . GLU A 1 205 ? -2.157 -9.527 12.963 1.00 97.44 205 GLU A C 1
ATOM 1674 O O . GLU A 1 205 ? -1.218 -10.250 12.610 1.00 97.44 205 GLU A O 1
ATOM 1679 N N . LEU A 1 206 ? -3.202 -9.991 13.657 1.00 95.75 206 LEU A N 1
ATOM 1680 C CA . LEU A 1 206 ? -3.363 -11.397 14.040 1.00 95.75 206 LEU A CA 1
ATOM 1681 C C . LEU A 1 206 ? -3.539 -12.295 12.813 1.00 95.75 206 LEU A C 1
ATOM 1683 O O . LEU A 1 206 ? -2.870 -13.322 12.697 1.00 95.75 206 LEU A O 1
ATOM 1687 N N . LYS A 1 207 ? -4.385 -11.885 11.863 1.00 95.31 207 LYS A N 1
ATOM 1688 C CA . LYS A 1 207 ? -4.630 -12.630 10.622 1.00 95.31 207 LYS A CA 1
ATOM 1689 C C . LYS A 1 207 ? -3.369 -12.744 9.764 1.00 95.31 207 LYS A C 1
ATOM 1691 O O . LYS A 1 207 ? -3.051 -13.822 9.268 1.00 95.31 207 LYS A O 1
ATOM 1696 N N . LYS A 1 208 ? -2.606 -11.659 9.629 1.00 95.31 208 LYS A N 1
ATOM 1697 C CA . LYS A 1 208 ? -1.295 -11.661 8.969 1.00 95.31 208 LYS A CA 1
ATOM 1698 C C . LYS A 1 208 ? -0.351 -12.652 9.645 1.00 95.31 208 LYS A C 1
ATOM 1700 O O . LYS A 1 208 ? 0.291 -13.431 8.949 1.00 95.31 208 LYS A O 1
ATOM 1705 N N . ALA A 1 209 ? -0.258 -12.630 10.976 1.00 93.94 209 ALA A N 1
ATOM 1706 C CA . ALA A 1 209 ? 0.610 -13.551 11.707 1.00 93.94 209 ALA A CA 1
ATOM 1707 C C . ALA A 1 209 ? 0.209 -15.019 11.480 1.00 93.94 209 ALA A C 1
ATOM 1709 O O . ALA A 1 209 ? 1.086 -15.849 11.253 1.00 93.94 209 ALA A O 1
ATOM 1710 N N . GLU A 1 210 ? -1.094 -15.325 11.463 1.00 91.88 210 GLU A N 1
ATOM 1711 C CA . GLU A 1 210 ? -1.618 -16.650 11.104 1.00 91.88 210 GLU A CA 1
ATOM 1712 C C . GLU A 1 210 ? -1.143 -17.055 9.700 1.00 91.88 210 GLU A C 1
ATOM 1714 O O . GLU A 1 210 ? -0.495 -18.088 9.547 1.00 91.88 210 GLU A O 1
ATOM 1719 N N . ILE A 1 211 ? -1.375 -16.214 8.689 1.00 90.00 211 ILE A N 1
ATOM 1720 C CA . ILE A 1 211 ? -1.012 -16.501 7.292 1.00 90.00 211 ILE A CA 1
ATOM 1721 C C . ILE A 1 211 ? 0.499 -16.688 7.129 1.00 90.00 211 ILE A C 1
ATOM 1723 O O . ILE A 1 211 ? 0.932 -17.668 6.531 1.00 90.00 211 ILE A O 1
ATOM 1727 N N . HIS A 1 212 ? 1.315 -15.786 7.679 1.00 90.00 212 HIS A N 1
ATOM 1728 C CA . HIS A 1 212 ? 2.778 -15.861 7.571 1.00 90.00 212 HIS A CA 1
ATOM 1729 C C . HIS A 1 212 ? 3.366 -17.035 8.357 1.00 90.00 212 HIS A C 1
ATOM 1731 O O . HIS A 1 212 ? 4.405 -17.556 7.967 1.00 90.00 212 HIS A O 1
ATOM 1737 N N . SER A 1 213 ? 2.697 -17.503 9.415 1.00 85.31 213 SER A N 1
ATOM 1738 C CA . SER A 1 213 ? 3.117 -18.702 10.157 1.00 85.31 213 SER A CA 1
ATOM 1739 C C . SER A 1 213 ? 2.882 -20.010 9.397 1.00 85.31 213 SER A C 1
ATOM 1741 O O . SER A 1 213 ? 3.504 -21.019 9.713 1.00 85.31 213 SER A O 1
ATOM 1743 N N . LEU A 1 214 ? 2.000 -20.004 8.394 1.00 73.81 214 LEU A N 1
ATOM 1744 C CA . LEU A 1 214 ? 1.729 -21.165 7.544 1.00 73.81 214 LEU A CA 1
ATOM 1745 C C . LEU A 1 214 ? 2.745 -21.300 6.403 1.00 73.81 214 LEU A C 1
ATOM 1747 O O . LEU A 1 214 ? 2.853 -22.369 5.806 1.00 73.81 214 LEU A O 1
ATOM 1751 N N . VAL A 1 215 ? 3.513 -20.245 6.117 1.00 60.00 215 VAL A N 1
ATOM 1752 C CA . VAL A 1 215 ? 4.589 -20.250 5.119 1.00 60.00 215 VAL A CA 1
ATOM 1753 C C . VAL A 1 215 ? 5.866 -20.827 5.755 1.00 60.00 215 VAL A C 1
ATOM 1755 O O . VAL A 1 215 ? 6.867 -20.141 5.931 1.00 60.00 215 VAL A O 1
ATOM 1758 N N . PHE A 1 216 ? 5.825 -22.106 6.140 1.00 36.25 216 PHE A N 1
ATOM 1759 C CA . PHE A 1 216 ? 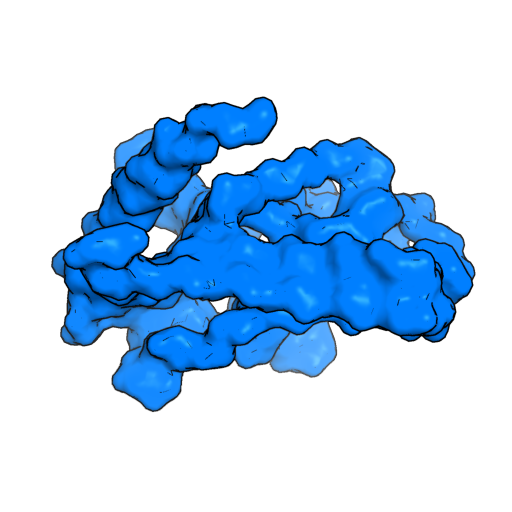7.010 -22.928 6.407 1.00 36.25 216 PHE A CA 1
ATOM 1760 C C . PHE A 1 216 ? 6.974 -24.143 5.475 1.00 36.25 216 PHE A C 1
ATOM 1762 O O . PHE A 1 216 ? 6.165 -25.048 5.675 1.00 36.25 216 PHE A O 1
ATOM 1769 N N . GLY A 1 217 ? 7.869 -24.169 4.482 1.00 39.22 217 GLY A N 1
ATOM 1770 C CA . GLY A 1 217 ? 8.105 -25.328 3.617 1.00 39.22 217 GLY A CA 1
ATOM 1771 C C . GLY A 1 217 ? 7.997 -25.037 2.121 1.00 39.22 217 GLY A C 1
ATOM 1772 O O . GLY A 1 217 ? 7.084 -25.543 1.475 1.00 39.22 217 GLY A O 1
ATOM 1773 N N . GLU A 1 218 ? 8.952 -24.278 1.583 1.00 33.19 218 GLU A N 1
ATOM 1774 C CA . GLU A 1 218 ? 9.483 -24.511 0.230 1.00 33.19 218 GLU A CA 1
ATOM 1775 C C . GLU A 1 218 ? 10.967 -24.869 0.352 1.00 33.19 218 GLU A C 1
ATOM 1777 O O . GLU A 1 218 ? 11.662 -24.201 1.156 1.00 33.19 218 GLU A O 1
#

pLDDT: mean 89.19, std 10.53, range [33.19, 98.56]